Protein AF-A0A1F6JJS9-F1 (afdb_monomer_lite)

Structure (mmCIF, N/CA/C/O backbone):
data_AF-A0A1F6JJS9-F1
#
_entry.id   AF-A0A1F6JJS9-F1
#
loop_
_atom_site.group_PDB
_atom_site.id
_atom_site.type_symbol
_atom_site.label_atom_id
_atom_site.label_alt_id
_atom_site.label_comp_id
_atom_site.label_asym_id
_atom_site.label_entity_id
_atom_site.label_seq_id
_atom_site.pdbx_PDB_ins_code
_atom_site.Cartn_x
_atom_site.Cartn_y
_atom_site.Cartn_z
_atom_site.occupancy
_atom_site.B_iso_or_equiv
_atom_site.auth_seq_id
_atom_site.auth_comp_id
_atom_site.auth_asym_id
_atom_site.auth_atom_id
_atom_site.pdbx_PDB_model_num
ATOM 1 N N . MET A 1 1 ? -58.834 -59.346 -2.417 1.00 41.56 1 MET A N 1
ATOM 2 C CA . MET A 1 1 ? -58.028 -58.265 -1.815 1.00 41.56 1 MET A CA 1
ATOM 3 C C . MET A 1 1 ? -58.863 -57.656 -0.703 1.00 41.56 1 MET A C 1
ATOM 5 O O . MET A 1 1 ? -59.979 -57.250 -0.986 1.00 41.56 1 MET A O 1
ATOM 9 N N . LYS A 1 2 ? -58.411 -57.740 0.555 1.00 40.41 2 LYS A N 1
ATOM 10 C CA . LYS A 1 2 ? -59.092 -57.121 1.704 1.00 40.41 2 LYS A CA 1
ATOM 11 C C . LYS A 1 2 ? -58.513 -55.719 1.886 1.00 40.41 2 LYS A C 1
ATOM 13 O O . LYS A 1 2 ? -57.309 -55.604 2.094 1.00 40.41 2 LYS A O 1
ATOM 18 N N . GLU A 1 3 ? -59.352 -54.697 1.790 1.00 41.75 3 GLU A N 1
ATOM 19 C CA . GLU A 1 3 ? -59.005 -53.324 2.160 1.00 41.75 3 GLU A CA 1
ATOM 20 C C . GLU A 1 3 ? -58.889 -53.225 3.689 1.00 41.75 3 GLU A C 1
ATOM 22 O O . GLU A 1 3 ? -59.810 -53.609 4.415 1.00 41.75 3 GLU A O 1
ATOM 27 N N . LEU A 1 4 ? -57.740 -52.752 4.182 1.00 43.53 4 LEU A N 1
ATOM 28 C CA . LEU A 1 4 ? -57.563 -52.349 5.576 1.00 43.53 4 LEU A CA 1
ATOM 29 C C . LEU A 1 4 ? -57.992 -50.885 5.713 1.00 43.53 4 LEU A C 1
ATOM 31 O O . LEU A 1 4 ? -57.279 -49.983 5.281 1.00 43.53 4 LEU A O 1
ATOM 35 N N . ASN A 1 5 ? -59.142 -50.660 6.344 1.00 44.75 5 ASN A N 1
ATOM 36 C CA . ASN A 1 5 ? -59.546 -49.342 6.824 1.00 44.75 5 ASN A CA 1
ATOM 37 C C . ASN A 1 5 ? -58.804 -49.038 8.133 1.00 44.75 5 ASN A C 1
ATOM 39 O O . ASN A 1 5 ? -59.167 -49.559 9.187 1.00 44.75 5 ASN A O 1
ATOM 43 N N . PHE A 1 6 ? -57.780 -48.186 8.072 1.00 50.28 6 PHE A N 1
ATOM 44 C CA . PHE A 1 6 ? -57.203 -47.547 9.254 1.00 50.28 6 PHE A CA 1
ATOM 45 C C . PHE A 1 6 ? -58.017 -46.290 9.579 1.00 50.28 6 PHE A C 1
ATOM 47 O O . PHE A 1 6 ? -57.780 -45.210 9.043 1.00 50.28 6 PHE A O 1
ATOM 54 N N . HIS A 1 7 ? -59.006 -46.429 10.456 1.00 50.72 7 HIS A N 1
ATOM 55 C CA . HIS A 1 7 ? -59.512 -45.298 11.230 1.00 50.72 7 HIS A CA 1
ATOM 56 C C . HIS A 1 7 ? -58.820 -45.335 12.588 1.00 50.72 7 HIS A C 1
ATOM 58 O O . HIS A 1 7 ? -59.270 -46.031 13.495 1.00 50.72 7 HIS A O 1
ATOM 64 N N . LEU A 1 8 ? -57.700 -44.615 12.690 1.00 53.97 8 LEU A N 1
ATOM 65 C CA . LEU A 1 8 ? -57.130 -44.237 13.981 1.00 53.97 8 LEU A CA 1
ATOM 66 C C . LEU A 1 8 ? -58.167 -43.368 14.694 1.00 53.97 8 LEU A C 1
ATOM 68 O O . LEU A 1 8 ? -58.680 -42.405 14.112 1.00 53.97 8 LEU A O 1
ATOM 72 N N . ARG A 1 9 ? -58.532 -43.741 15.920 1.00 52.91 9 ARG A N 1
ATOM 73 C CA . ARG A 1 9 ? -59.450 -42.928 16.725 1.00 52.91 9 ARG A CA 1
ATOM 74 C C . ARG A 1 9 ? -58.736 -41.630 17.100 1.00 52.91 9 ARG A C 1
ATOM 76 O O . ARG A 1 9 ? -57.522 -41.629 17.286 1.00 52.91 9 ARG A O 1
ATOM 83 N N . ALA A 1 10 ? -59.465 -40.518 17.193 1.00 54.66 10 ALA A N 1
ATOM 84 C CA . ALA A 1 10 ? -58.886 -39.201 17.498 1.00 54.66 10 ALA A CA 1
ATOM 85 C C . ALA A 1 10 ? -58.083 -39.194 18.819 1.00 54.66 10 ALA A C 1
ATOM 87 O O . ALA A 1 10 ? -57.135 -38.431 18.981 1.00 54.66 10 ALA A O 1
ATOM 88 N N . ASP A 1 11 ? -58.455 -40.096 19.718 1.00 53.22 11 ASP A N 1
ATOM 89 C CA . ASP A 1 11 ? -57.854 -40.427 21.001 1.00 53.22 11 ASP A CA 1
ATOM 90 C C . ASP A 1 11 ? -56.441 -41.036 20.861 1.00 53.22 11 ASP A C 1
ATOM 92 O O . ASP A 1 11 ? -55.564 -40.691 21.641 1.00 53.22 11 ASP A O 1
ATOM 96 N N . GLU A 1 12 ? -56.164 -41.836 19.824 1.00 53.88 12 GLU A N 1
ATOM 97 C CA . GLU A 1 12 ? -54.831 -42.423 19.569 1.00 53.88 12 GLU A CA 1
ATOM 98 C C . GLU A 1 12 ? -53.870 -41.438 18.878 1.00 53.88 12 GLU A C 1
ATOM 100 O O . GLU A 1 12 ? -52.653 -41.595 18.933 1.00 53.88 12 GLU A O 1
ATOM 105 N N . VAL A 1 13 ? -54.402 -40.389 18.240 1.00 54.66 13 VAL A N 1
ATOM 106 C CA . VAL A 1 13 ? -53.603 -39.313 17.621 1.00 54.66 13 VAL A CA 1
ATOM 107 C C . VAL A 1 13 ? -53.104 -38.312 18.673 1.00 54.66 13 VAL A C 1
ATOM 109 O O . VAL A 1 13 ? -52.139 -37.589 18.431 1.00 54.66 13 VAL A O 1
ATOM 112 N N . ALA A 1 14 ? -53.740 -38.259 19.848 1.00 51.59 14 ALA A N 1
ATOM 113 C CA . ALA A 1 14 ? -53.348 -37.368 20.940 1.00 51.59 14 ALA A CA 1
ATOM 114 C C . ALA A 1 14 ? -52.041 -37.801 21.631 1.00 51.59 14 ALA A C 1
ATOM 116 O O . ALA A 1 14 ? -51.274 -36.936 22.046 1.00 51.59 14 ALA A O 1
ATOM 117 N N . ASP A 1 15 ? -51.753 -39.105 21.671 1.00 53.19 15 ASP A N 1
ATOM 118 C CA . ASP A 1 15 ? -50.524 -39.662 22.261 1.00 53.19 15 ASP A CA 1
ATOM 119 C C . ASP A 1 15 ? -49.292 -39.530 21.342 1.00 53.19 15 ASP A C 1
ATOM 121 O O . ASP A 1 15 ? -48.174 -39.862 21.731 1.00 53.19 15 ASP A O 1
ATOM 125 N N . LEU A 1 16 ? -49.479 -39.021 20.119 1.00 56.62 16 LEU A N 1
ATOM 126 C CA . LEU A 1 16 ? -48.421 -38.776 19.136 1.00 56.62 16 LEU A CA 1
ATOM 127 C C . LEU A 1 16 ? -47.946 -37.314 19.122 1.00 56.62 16 LEU A C 1
ATOM 129 O O . LEU A 1 16 ? -47.436 -36.859 18.102 1.00 56.62 16 LEU A O 1
ATOM 133 N N . ASP A 1 17 ? -48.119 -36.564 20.213 1.00 57.31 17 ASP A N 1
ATOM 134 C CA . ASP A 1 17 ? -47.514 -35.236 20.376 1.00 57.31 17 ASP A CA 1
ATOM 135 C C . ASP A 1 17 ? -46.123 -35.371 21.032 1.00 57.31 17 ASP A C 1
ATOM 137 O O . ASP A 1 17 ? -46.031 -35.376 22.264 1.00 57.31 17 ASP A O 1
ATOM 141 N N . PRO A 1 18 ? -45.023 -35.489 20.255 1.00 59.78 18 PRO A N 1
ATOM 142 C CA . PRO A 1 18 ? -43.681 -35.717 20.795 1.00 59.78 18 PRO A CA 1
ATOM 143 C C . PRO A 1 18 ? -43.182 -34.586 21.706 1.00 59.78 18 PRO A C 1
ATOM 145 O O . PRO A 1 18 ? -42.200 -34.783 22.420 1.00 59.78 18 PRO A O 1
ATOM 148 N N . TYR A 1 19 ? -43.852 -33.430 21.711 1.00 59.81 19 TYR A N 1
ATOM 149 C CA . TYR A 1 19 ? -43.471 -32.255 22.494 1.00 59.81 19 TYR A CA 1
ATOM 150 C C . TYR A 1 19 ? -44.452 -31.942 23.638 1.00 59.81 19 TYR A C 1
ATOM 152 O O . TYR A 1 19 ? -44.217 -31.017 24.418 1.00 59.81 19 TYR A O 1
ATOM 160 N N . ASN A 1 20 ? -45.524 -32.736 23.785 1.00 64.25 20 ASN A N 1
ATOM 161 C CA . ASN A 1 20 ? -46.535 -32.609 24.842 1.00 64.25 20 ASN A CA 1
ATOM 162 C C . ASN A 1 20 ? -47.069 -31.165 24.987 1.00 64.25 20 ASN A C 1
ATOM 164 O O . ASN A 1 20 ? -47.219 -30.626 26.089 1.00 64.25 20 ASN A O 1
ATOM 168 N N . VAL A 1 21 ? -47.303 -30.514 23.846 1.00 57.81 21 VAL A N 1
ATOM 169 C CA . VAL A 1 21 ? -47.557 -29.069 23.731 1.00 57.81 21 VAL A CA 1
ATOM 170 C C . VAL A 1 21 ? -48.952 -28.720 24.248 1.00 57.81 21 VAL A C 1
ATOM 172 O O . VAL A 1 21 ? -49.179 -27.653 24.813 1.00 57.81 21 VAL A O 1
ATOM 175 N N . ARG A 1 22 ? -49.904 -29.650 24.110 1.00 59.06 22 ARG A N 1
ATOM 176 C CA . ARG A 1 22 ? -51.327 -29.432 24.429 1.00 59.06 22 ARG A CA 1
ATOM 177 C C . ARG A 1 22 ? -51.640 -29.325 25.924 1.00 59.06 22 ARG A C 1
ATOM 179 O O . ARG A 1 22 ? -52.719 -28.855 26.273 1.00 59.06 22 ARG A O 1
ATOM 186 N N . GLY A 1 23 ? -50.729 -29.765 26.794 1.00 63.34 23 GLY A N 1
ATOM 187 C CA . GLY A 1 23 ? -50.882 -29.685 28.251 1.00 63.34 23 GLY A CA 1
ATOM 188 C C . GLY A 1 23 ? -50.284 -28.425 28.884 1.00 63.34 23 GLY A C 1
ATOM 189 O O . GLY A 1 23 ? -50.458 -28.216 30.085 1.00 63.34 23 GLY A O 1
ATOM 190 N N . LYS A 1 24 ? -49.569 -27.601 28.109 1.00 67.94 24 LYS A N 1
ATOM 191 C CA . LYS A 1 24 ? -48.816 -26.449 28.620 1.00 67.94 24 LYS A CA 1
ATOM 192 C C . LYS A 1 24 ? -49.556 -25.128 28.357 1.00 67.94 24 LYS A C 1
ATOM 194 O O . LYS A 1 24 ? -50.288 -25.016 27.372 1.00 67.94 24 LYS A O 1
ATOM 199 N N . PRO A 1 25 ? -49.375 -24.101 29.208 1.00 72.50 25 PRO A N 1
ATOM 200 C CA . PRO A 1 25 ? -49.780 -22.736 28.885 1.00 72.50 25 PRO A CA 1
ATOM 201 C C . PRO A 1 25 ? -49.149 -22.293 27.557 1.00 72.50 25 PRO A C 1
ATOM 203 O O . PRO A 1 25 ? -47.981 -22.581 27.309 1.00 72.50 25 PRO A O 1
ATOM 206 N N . VAL A 1 26 ? -49.903 -21.568 26.723 1.00 66.06 26 VAL A N 1
ATOM 207 C CA . VAL A 1 26 ? -49.515 -21.185 25.346 1.00 66.06 26 VAL A CA 1
ATOM 208 C C . VAL A 1 26 ? -48.109 -20.574 25.250 1.00 66.06 26 VAL A C 1
ATOM 210 O O . VAL A 1 26 ? -47.399 -20.836 24.287 1.00 66.06 26 VAL A O 1
ATOM 213 N N . GLN A 1 27 ? -47.689 -19.801 26.252 1.00 58.72 27 GLN A N 1
ATOM 214 C CA . GLN A 1 27 ? -46.359 -19.182 26.293 1.00 58.72 27 GLN A CA 1
ATOM 215 C C . GLN A 1 27 ? -45.226 -20.208 26.425 1.00 58.72 27 GLN A C 1
ATOM 217 O O . GLN A 1 27 ? -44.232 -20.117 25.719 1.00 58.72 27 GLN A O 1
ATOM 222 N N . GLN A 1 28 ? -45.414 -21.231 27.255 1.00 67.69 28 GLN A N 1
ATOM 223 C CA . GLN A 1 28 ? -44.404 -22.253 27.529 1.00 67.69 28 GLN A CA 1
ATOM 224 C C . GLN A 1 28 ? -44.286 -23.257 26.371 1.00 67.69 28 GLN A C 1
ATOM 226 O O . GLN A 1 28 ? -43.212 -23.744 26.046 1.00 67.69 28 GLN A O 1
ATOM 231 N N . ALA A 1 29 ? -45.411 -23.520 25.701 1.00 63.06 29 ALA A N 1
ATOM 232 C CA . ALA A 1 29 ? -45.453 -24.254 24.442 1.00 63.06 29 ALA A CA 1
ATOM 233 C C . ALA A 1 29 ? -44.703 -23.534 23.305 1.00 63.06 29 ALA A C 1
ATOM 235 O O . ALA A 1 29 ? -44.112 -24.196 22.456 1.00 63.06 29 ALA A O 1
ATOM 236 N N . ALA A 1 30 ? -44.751 -22.198 23.275 1.00 63.06 30 ALA A N 1
ATOM 237 C CA . ALA A 1 30 ? -44.060 -21.397 22.271 1.00 63.06 30 ALA A CA 1
ATOM 238 C C . ALA A 1 30 ? -42.539 -21.378 22.495 1.00 63.06 30 ALA A C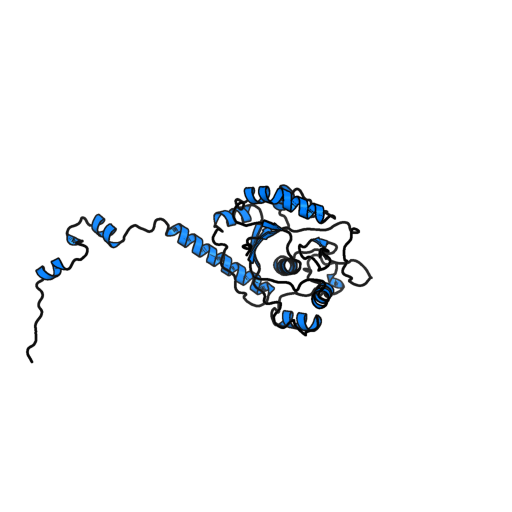 1
ATOM 240 O O . ALA A 1 30 ? -41.810 -21.571 21.529 1.00 63.06 30 ALA A O 1
ATOM 241 N N . GLU A 1 31 ? -42.070 -21.228 23.739 1.00 67.12 31 GLU A N 1
ATOM 242 C CA . GLU A 1 31 ? -40.637 -21.321 24.086 1.00 67.12 31 GLU A CA 1
ATOM 243 C C . GLU A 1 31 ? -40.043 -22.688 23.716 1.00 67.12 31 GLU A C 1
ATOM 245 O O . GLU A 1 31 ? -39.026 -22.756 23.032 1.00 67.12 31 GLU A O 1
ATOM 250 N N . ASP A 1 32 ? -40.717 -23.787 24.072 1.00 67.69 32 ASP A N 1
ATOM 251 C CA . ASP A 1 32 ? -40.226 -25.142 23.775 1.00 67.69 32 ASP A CA 1
ATOM 252 C C . ASP A 1 32 ? -40.172 -25.459 22.265 1.00 67.69 32 ASP A C 1
ATOM 254 O O . ASP A 1 32 ? -39.380 -26.299 21.835 1.00 67.69 32 ASP A O 1
ATOM 258 N N . LEU A 1 33 ? -41.033 -24.827 21.456 1.00 64.62 33 LEU A N 1
ATOM 259 C CA . LEU A 1 33 ? -41.088 -25.027 20.001 1.00 64.62 33 LEU A CA 1
ATOM 260 C C . LEU A 1 33 ? -40.137 -24.109 19.230 1.00 64.62 33 LEU A C 1
ATOM 262 O O . LEU A 1 33 ? -39.665 -24.496 18.161 1.00 64.62 33 LEU A O 1
ATOM 266 N N . LEU A 1 34 ? -39.905 -22.895 19.729 1.00 68.19 34 LEU A N 1
ATOM 267 C CA . LEU A 1 34 ? -39.068 -21.894 19.068 1.00 68.19 34 LEU A CA 1
ATOM 268 C C . LEU A 1 34 ? -37.597 -21.987 19.501 1.00 68.19 34 LEU A C 1
ATOM 270 O O . LEU A 1 34 ? -36.733 -21.542 18.748 1.00 68.19 34 LEU A O 1
ATOM 274 N N . GLY A 1 35 ? -37.313 -22.638 20.637 1.00 61.44 35 GLY A N 1
ATOM 275 C CA . GLY A 1 35 ? -35.986 -22.648 21.247 1.00 61.44 35 GLY A CA 1
ATOM 276 C C . GLY A 1 35 ? -35.618 -21.275 21.811 1.00 61.44 35 GLY A C 1
ATOM 277 O O . GLY A 1 35 ? -36.346 -20.300 21.621 1.00 61.44 35 GLY A O 1
ATOM 278 N N . ASP A 1 36 ? -34.485 -21.194 22.510 1.00 58.69 36 ASP A N 1
ATOM 279 C CA . ASP A 1 36 ? -33.926 -19.904 22.915 1.00 58.69 36 ASP A CA 1
ATOM 280 C C . ASP A 1 36 ? -33.710 -19.050 21.653 1.00 58.69 36 ASP A C 1
ATOM 282 O O . ASP A 1 36 ? -33.061 -19.500 20.699 1.00 58.69 36 ASP A O 1
ATOM 286 N N . GLU A 1 37 ? -34.276 -17.836 21.617 1.00 51.50 37 GLU A N 1
ATOM 287 C CA . GLU A 1 37 ? -33.955 -16.876 20.559 1.00 51.50 37 GLU A CA 1
ATOM 288 C C . GLU A 1 37 ? -32.427 -16.731 20.516 1.00 51.50 37 GLU A C 1
ATOM 290 O O . GLU A 1 37 ? -31.810 -16.543 21.568 1.00 51.50 37 GLU A O 1
ATOM 295 N N . PRO A 1 38 ? -31.777 -16.841 19.344 1.00 50.16 38 PRO A N 1
ATOM 296 C CA . PRO A 1 38 ? -30.343 -16.639 19.276 1.00 50.16 38 PRO A CA 1
ATOM 297 C C . PRO A 1 38 ? -30.045 -15.207 19.735 1.00 50.16 38 PRO A C 1
ATOM 299 O O . PRO A 1 38 ? -30.290 -14.259 18.989 1.00 50.16 38 PRO A O 1
ATOM 302 N N . GLU A 1 39 ? -29.492 -15.061 20.946 1.00 51.81 39 GLU A N 1
ATOM 303 C CA . GLU A 1 39 ? -29.171 -13.769 21.582 1.00 51.81 39 GLU A CA 1
ATOM 304 C C . GLU A 1 39 ? -28.265 -12.876 20.704 1.00 51.81 39 GLU A C 1
ATOM 306 O O . GLU A 1 39 ? -28.199 -11.670 20.906 1.00 51.81 39 GLU A O 1
ATOM 311 N N . ASN A 1 40 ? -27.647 -13.434 19.655 1.00 50.34 40 ASN A N 1
ATOM 312 C CA . ASN A 1 40 ? -26.714 -12.754 18.750 1.00 50.34 40 ASN A CA 1
ATOM 313 C C . ASN A 1 40 ? -27.274 -12.464 17.336 1.00 50.34 40 ASN A C 1
ATOM 315 O O . ASN A 1 40 ? -26.519 -12.104 16.429 1.00 50.34 40 ASN A O 1
ATOM 319 N N . GLY A 1 41 ? -28.578 -12.651 17.096 1.00 47.97 41 GLY A N 1
ATOM 320 C CA . GLY A 1 41 ? -29.154 -12.639 15.741 1.00 47.97 41 GLY A CA 1
ATOM 321 C C . GLY A 1 41 ? -29.136 -11.287 15.011 1.00 47.97 41 GLY A C 1
ATOM 322 O O . GLY A 1 41 ? -29.052 -11.260 13.783 1.00 47.97 41 GLY A O 1
ATOM 323 N N . LEU A 1 42 ? -29.195 -10.165 15.735 1.00 51.97 42 LEU A N 1
ATOM 324 C CA . LEU A 1 42 ? -29.276 -8.826 15.130 1.00 51.97 42 LEU A CA 1
ATOM 325 C C . LEU A 1 42 ? -27.900 -8.200 14.872 1.00 51.97 42 LEU A C 1
ATOM 327 O O . LEU A 1 42 ? -27.680 -7.679 13.780 1.00 51.97 42 LEU A O 1
ATOM 331 N N . GLU A 1 43 ? -26.960 -8.306 15.815 1.00 54.12 43 GLU A N 1
ATOM 332 C CA . GLU A 1 43 ? -25.576 -7.848 15.609 1.00 54.12 43 GLU A CA 1
ATOM 333 C C . GLU A 1 43 ? -24.875 -8.661 14.516 1.00 54.12 43 GLU A C 1
ATOM 335 O O . GLU A 1 43 ? -24.248 -8.089 13.625 1.00 54.12 43 GLU A O 1
ATOM 340 N N . GLY A 1 44 ? -25.053 -9.989 14.503 1.00 56.31 44 GLY A N 1
ATOM 341 C CA . GLY A 1 44 ? -24.495 -10.847 13.456 1.00 56.31 44 GLY A CA 1
ATOM 342 C C . GLY A 1 44 ? -25.044 -10.527 12.060 1.00 56.31 44 GLY A C 1
ATOM 343 O O . GLY A 1 44 ? -24.285 -10.474 11.092 1.00 56.31 44 GLY A O 1
ATOM 344 N N . ALA A 1 45 ? -26.348 -10.254 11.944 1.00 57.66 45 ALA A N 1
ATOM 345 C CA . ALA A 1 45 ? -26.966 -9.880 10.672 1.00 57.66 45 ALA A CA 1
ATOM 346 C C . ALA A 1 45 ? -26.534 -8.483 10.193 1.00 57.66 45 ALA A C 1
ATOM 348 O O . ALA A 1 45 ? -26.329 -8.282 8.995 1.00 57.66 45 ALA A O 1
ATOM 349 N N . PHE A 1 46 ? -26.367 -7.524 11.107 1.00 58.75 46 PHE A N 1
ATOM 350 C CA . PHE A 1 46 ? -25.907 -6.176 10.774 1.00 58.75 46 PHE A CA 1
ATOM 351 C C . PHE A 1 46 ? -24.443 -6.172 10.315 1.00 58.75 46 PHE A C 1
ATOM 353 O O . PHE A 1 46 ? -24.134 -5.611 9.261 1.00 58.75 46 PHE A O 1
ATOM 360 N N . ASN A 1 47 ? -23.573 -6.894 11.030 1.00 60.00 47 ASN A N 1
ATOM 361 C CA . ASN A 1 47 ? -22.170 -7.082 10.654 1.00 60.00 47 ASN A CA 1
ATOM 362 C C . ASN A 1 47 ? -22.042 -7.747 9.273 1.00 60.00 47 ASN A C 1
ATOM 364 O O . ASN A 1 47 ? -21.277 -7.277 8.432 1.00 60.00 47 ASN A O 1
ATOM 368 N N . TYR A 1 48 ? -22.871 -8.756 8.981 1.00 63.03 48 TYR A N 1
ATOM 369 C CA . TYR A 1 48 ? -22.905 -9.421 7.674 1.00 63.03 48 TYR A CA 1
ATOM 370 C C . TYR A 1 48 ? -23.290 -8.478 6.517 1.00 63.03 48 TYR A C 1
ATOM 372 O O . TYR A 1 48 ? -22.690 -8.509 5.438 1.00 63.03 48 TYR A O 1
ATOM 380 N N . VAL A 1 49 ? -24.285 -7.606 6.719 1.00 66.19 49 VAL A N 1
ATOM 381 C CA . VAL A 1 49 ? -24.717 -6.636 5.695 1.00 66.19 49 VAL A CA 1
ATOM 382 C C . VAL A 1 49 ? -23.636 -5.584 5.435 1.00 66.19 49 VAL A C 1
ATOM 384 O O . VAL A 1 49 ? -23.400 -5.211 4.280 1.00 66.19 49 VAL A O 1
ATOM 387 N N . GLN A 1 50 ? -22.949 -5.122 6.480 1.00 66.31 50 GLN A N 1
ATOM 388 C CA . GLN A 1 50 ? -21.855 -4.166 6.331 1.00 66.31 50 GLN A CA 1
ATOM 389 C C . GLN A 1 50 ? -20.628 -4.772 5.653 1.00 66.31 50 GLN A C 1
ATOM 391 O O . GLN A 1 50 ? -20.081 -4.146 4.744 1.00 66.31 50 GLN A O 1
ATOM 396 N N . GLU A 1 51 ? -20.240 -5.990 6.034 1.00 71.25 51 GLU A N 1
ATOM 397 C CA . GLU A 1 51 ? -19.175 -6.745 5.372 1.00 71.25 51 GLU A CA 1
ATOM 398 C C . GLU A 1 51 ? -19.477 -6.891 3.878 1.00 71.25 51 GLU A C 1
ATOM 400 O O . GLU A 1 51 ? -18.651 -6.552 3.029 1.00 71.25 51 GLU A O 1
ATOM 405 N N . THR A 1 52 ? -20.713 -7.270 3.544 1.00 78.69 52 THR A N 1
ATOM 406 C CA . THR A 1 52 ? -21.155 -7.377 2.150 1.00 78.69 52 THR A CA 1
ATOM 407 C C . THR A 1 52 ? -21.053 -6.034 1.423 1.00 78.69 52 THR A C 1
ATOM 409 O O . THR A 1 52 ? -20.592 -5.978 0.284 1.00 78.69 52 THR A O 1
ATOM 412 N N . THR A 1 53 ? -21.437 -4.933 2.072 1.00 86.94 53 THR A N 1
ATOM 413 C CA . THR A 1 53 ? -21.387 -3.591 1.472 1.00 86.94 53 THR A CA 1
ATOM 414 C C . THR A 1 53 ? -19.949 -3.127 1.236 1.00 86.94 53 THR A C 1
ATOM 416 O O . THR A 1 53 ? -19.635 -2.630 0.154 1.00 86.94 53 THR A O 1
ATOM 419 N N . LEU A 1 54 ? -19.061 -3.327 2.211 1.00 89.25 54 LEU A N 1
ATOM 420 C CA . LEU A 1 54 ? -17.643 -2.989 2.104 1.00 89.25 54 LEU A CA 1
ATOM 421 C C . LEU A 1 54 ? -16.981 -3.770 0.962 1.00 89.25 54 LEU A C 1
ATOM 423 O O . LEU A 1 54 ? -16.364 -3.171 0.086 1.00 89.25 54 LEU A O 1
ATOM 427 N N . VAL A 1 55 ? -17.194 -5.086 0.906 1.00 90.31 55 VAL A N 1
ATOM 428 C CA . VAL A 1 55 ? -16.664 -5.949 -0.160 1.00 90.31 55 VAL A CA 1
ATOM 429 C C . VAL A 1 55 ? -17.177 -5.522 -1.541 1.00 90.31 55 VAL A C 1
ATOM 431 O O . VAL A 1 55 ? -16.416 -5.499 -2.509 1.00 90.31 55 VAL A O 1
ATOM 434 N N . VAL A 1 56 ? -18.460 -5.165 -1.661 1.00 91.38 56 VAL A N 1
ATOM 435 C CA . VAL A 1 56 ? -19.042 -4.671 -2.922 1.00 91.38 56 VAL A CA 1
ATOM 436 C C . VAL A 1 56 ? -18.408 -3.343 -3.339 1.00 91.38 56 VAL A C 1
ATOM 438 O O . VAL A 1 56 ? -18.052 -3.180 -4.509 1.00 91.38 56 VAL A O 1
ATOM 441 N N . ASN A 1 57 ? -18.226 -2.415 -2.400 1.00 92.81 57 ASN A N 1
ATOM 442 C CA . ASN A 1 57 ? -17.591 -1.127 -2.666 1.00 92.81 57 ASN A CA 1
ATOM 443 C C . ASN A 1 57 ? -16.133 -1.297 -3.107 1.00 92.81 57 ASN A C 1
ATOM 445 O O . ASN A 1 57 ? -15.720 -0.664 -4.080 1.00 92.81 57 ASN A O 1
ATOM 449 N N . GLU A 1 58 ? -15.384 -2.201 -2.471 1.00 95.00 58 GLU A N 1
ATOM 450 C CA . GLU A 1 58 ? -14.010 -2.525 -2.864 1.00 95.00 58 GLU A CA 1
ATOM 451 C C . GLU A 1 58 ? -13.947 -3.114 -4.277 1.00 95.00 58 GLU A C 1
ATOM 453 O O . GLU A 1 58 ? -13.133 -2.671 -5.091 1.00 95.00 58 GLU A O 1
ATOM 458 N N . LYS A 1 59 ? -14.857 -4.034 -4.631 1.00 94.44 59 LYS A N 1
ATOM 459 C CA . LYS A 1 59 ? -14.946 -4.573 -6.001 1.00 94.44 59 LYS A CA 1
ATOM 460 C C . LYS A 1 59 ? -15.133 -3.470 -7.037 1.00 94.44 59 LYS A C 1
ATOM 462 O O . LYS A 1 59 ? -14.445 -3.468 -8.054 1.00 94.44 59 LYS A O 1
ATOM 467 N N . LEU A 1 60 ? -16.046 -2.532 -6.784 1.00 94.19 60 LEU A N 1
ATOM 468 C CA . LEU A 1 60 ? -16.316 -1.415 -7.694 1.00 94.19 60 LEU A CA 1
ATOM 469 C C . LEU A 1 60 ? -15.148 -0.423 -7.754 1.00 94.19 60 LEU A C 1
ATOM 471 O O . LEU A 1 60 ? -14.856 0.132 -8.815 1.00 94.19 60 LEU A O 1
ATOM 475 N N . ALA A 1 61 ? -14.470 -0.183 -6.629 1.00 94.19 61 ALA A N 1
ATOM 476 C CA . ALA A 1 61 ? -13.300 0.681 -6.588 1.00 94.19 61 ALA A CA 1
ATOM 477 C C . ALA A 1 61 ? -12.168 0.116 -7.453 1.00 94.19 61 ALA A C 1
ATOM 479 O O . ALA A 1 61 ? -11.655 0.835 -8.312 1.00 94.19 61 ALA A O 1
ATOM 480 N N . TRP A 1 62 ? -11.849 -1.170 -7.304 1.00 95.56 62 TRP A N 1
ATOM 481 C CA . TRP A 1 62 ? -10.805 -1.812 -8.098 1.00 95.56 62 TRP A CA 1
ATOM 482 C C . TRP A 1 62 ? -11.204 -2.110 -9.536 1.00 95.56 62 TRP A C 1
ATOM 484 O O . TRP A 1 62 ? -10.338 -2.088 -10.401 1.00 95.56 62 TRP A O 1
ATOM 494 N N . GLU A 1 63 ? -12.491 -2.292 -9.838 1.00 95.06 63 GLU A N 1
ATOM 495 C CA . GLU A 1 63 ? -12.963 -2.378 -11.226 1.00 95.06 63 GLU A CA 1
ATOM 496 C C . GLU A 1 63 ? -12.579 -1.136 -12.031 1.00 95.06 63 GLU A C 1
ATOM 498 O O . GLU A 1 63 ? -12.185 -1.243 -13.192 1.00 95.06 63 GLU A O 1
ATOM 503 N N . ARG A 1 64 ? -12.604 0.045 -11.403 1.00 93.00 64 ARG A N 1
ATOM 504 C CA . ARG A 1 64 ? -12.147 1.282 -12.047 1.00 93.00 64 ARG A CA 1
ATOM 505 C C . ARG A 1 64 ? -10.640 1.279 -12.292 1.00 93.00 64 ARG A C 1
ATOM 507 O O . ARG A 1 64 ? -10.221 1.702 -13.366 1.00 93.00 64 ARG A O 1
ATOM 514 N N . VAL A 1 65 ? -9.861 0.780 -11.333 1.00 92.06 65 VAL A N 1
ATOM 515 C CA . VAL A 1 65 ? -8.392 0.745 -11.399 1.00 92.06 65 VAL A CA 1
ATOM 516 C C . VAL A 1 65 ? -7.885 -0.307 -12.381 1.00 92.06 65 VAL A C 1
ATOM 518 O O . VAL A 1 65 ? -6.986 -0.022 -13.155 1.00 92.06 65 VAL A O 1
ATOM 521 N N . PHE A 1 66 ? -8.461 -1.506 -12.391 1.00 92.88 66 PHE A N 1
ATOM 522 C CA . PHE A 1 66 ? -7.982 -2.616 -13.214 1.00 92.88 66 PHE A CA 1
ATOM 523 C C . PHE A 1 66 ? -8.712 -2.748 -14.549 1.00 92.88 66 PHE A C 1
ATOM 525 O O . PHE A 1 66 ? -8.139 -3.251 -15.509 1.00 92.88 66 PHE A O 1
ATOM 532 N N . GLY A 1 67 ? -9.959 -2.280 -14.641 1.00 91.75 67 GLY A N 1
ATOM 533 C CA . GLY A 1 67 ? -10.833 -2.531 -15.791 1.00 91.75 67 GLY A CA 1
ATOM 534 C C . GLY A 1 67 ? -11.492 -3.913 -15.762 1.00 91.75 67 GLY A C 1
ATOM 535 O O . GLY A 1 67 ? -12.128 -4.316 -16.733 1.00 91.75 67 GLY A O 1
ATOM 536 N N . LEU A 1 68 ? -11.359 -4.630 -14.646 1.00 92.94 68 LEU A N 1
ATOM 537 C CA . LEU A 1 68 ? -12.019 -5.898 -14.353 1.00 92.94 68 LEU A CA 1
ATOM 538 C C . LEU A 1 68 ? -12.354 -5.974 -12.868 1.00 92.94 68 LEU A C 1
ATOM 540 O O . LEU A 1 68 ? -11.725 -5.299 -12.060 1.00 92.94 68 LEU A O 1
ATOM 544 N N . ARG A 1 69 ? -13.327 -6.809 -12.499 1.00 91.75 69 ARG A N 1
ATOM 545 C CA . ARG A 1 69 ? -13.712 -7.013 -11.096 1.00 91.75 69 ARG A CA 1
ATOM 546 C C . ARG A 1 69 ? -12.796 -8.041 -10.439 1.00 91.75 69 ARG A C 1
ATOM 548 O O . ARG A 1 69 ? -12.962 -9.224 -10.744 1.00 91.75 69 ARG A O 1
ATOM 555 N N . PRO A 1 70 ? -11.874 -7.639 -9.547 1.00 92.38 70 PRO A N 1
ATOM 556 C CA . PRO A 1 70 ? -11.056 -8.612 -8.849 1.00 92.38 70 PRO A CA 1
ATOM 557 C C . PRO A 1 70 ? -11.872 -9.352 -7.786 1.00 92.38 70 PRO A C 1
ATOM 559 O O . PRO A 1 70 ? -12.931 -8.898 -7.331 1.00 92.38 70 PRO A O 1
ATOM 562 N N . GLU A 1 71 ? -11.343 -10.493 -7.363 1.00 92.38 71 GLU A N 1
ATOM 563 C CA . GLU A 1 71 ? -11.791 -11.145 -6.143 1.00 92.38 71 GLU A CA 1
ATOM 564 C C . GLU A 1 71 ? -11.324 -10.339 -4.923 1.00 92.38 71 GLU A C 1
ATOM 566 O O . GLU A 1 71 ? -10.215 -9.806 -4.894 1.00 92.38 71 GLU A O 1
ATOM 571 N N . ILE A 1 72 ? -12.205 -10.224 -3.930 1.00 93.69 72 ILE A N 1
ATOM 572 C CA . ILE A 1 72 ? -11.916 -9.560 -2.661 1.00 93.69 72 ILE A CA 1
ATOM 573 C C . ILE A 1 72 ? -11.936 -10.641 -1.593 1.00 93.69 72 ILE A C 1
ATOM 575 O O . ILE A 1 72 ? -12.930 -11.362 -1.475 1.00 93.69 72 ILE A O 1
ATOM 579 N N . GLY A 1 73 ? -10.835 -10.754 -0.856 1.00 91.00 73 GLY A N 1
ATOM 580 C CA . GLY A 1 73 ? -10.700 -11.703 0.239 1.00 91.00 73 GLY A CA 1
ATOM 581 C C . GLY A 1 73 ? -11.649 -11.379 1.398 1.00 91.00 73 GLY A C 1
ATOM 582 O O . GLY A 1 73 ? -12.108 -10.240 1.523 1.00 91.00 73 GLY A O 1
ATOM 583 N N . PRO A 1 74 ? -11.946 -12.364 2.263 1.00 90.94 74 PRO A N 1
ATOM 584 C CA . PRO A 1 74 ? -12.760 -12.130 3.452 1.00 90.94 74 PRO A CA 1
ATOM 585 C C . PRO A 1 74 ? -12.088 -11.107 4.371 1.00 90.94 74 PRO A C 1
ATOM 587 O O . PRO A 1 74 ? -10.864 -10.940 4.328 1.00 90.94 74 PRO A O 1
ATOM 590 N N . LEU A 1 75 ? -12.876 -10.431 5.207 1.00 90.25 75 LEU A N 1
ATOM 591 C CA . LEU A 1 75 ? -12.324 -9.567 6.248 1.00 90.25 75 LEU A CA 1
ATOM 592 C C . LEU A 1 75 ? -11.449 -10.379 7.215 1.00 90.25 75 LEU A C 1
ATOM 594 O O . LEU A 1 75 ? -11.690 -11.578 7.405 1.00 90.25 75 LEU A O 1
ATOM 598 N N . PRO A 1 76 ? -10.443 -9.756 7.859 1.00 89.38 76 PRO A N 1
ATOM 599 C CA . PRO A 1 76 ? -9.742 -10.412 8.950 1.00 89.38 76 PRO A CA 1
ATOM 600 C C . PRO A 1 76 ? -10.767 -10.838 10.016 1.00 89.38 76 PRO A C 1
ATOM 602 O O . PRO A 1 76 ? -11.631 -10.039 10.372 1.00 89.38 76 PRO A O 1
ATOM 605 N N . PRO A 1 77 ? -10.701 -12.069 10.555 1.00 87.06 77 PRO A N 1
ATOM 606 C CA . PRO A 1 77 ? -11.769 -12.630 11.394 1.00 87.06 77 PRO A CA 1
ATOM 607 C C . PRO A 1 77 ? -11.982 -11.888 12.722 1.00 87.06 77 PRO A C 1
ATOM 609 O O . PRO A 1 77 ? -12.975 -12.109 13.406 1.00 87.06 77 PRO A O 1
ATOM 612 N N . TYR A 1 78 ? -11.029 -11.043 13.104 1.00 86.00 78 TYR A N 1
ATOM 613 C CA . TYR A 1 78 ? -11.068 -10.199 14.293 1.00 86.00 78 TYR A CA 1
ATOM 614 C C . TYR A 1 78 ? -11.490 -8.755 13.996 1.00 86.00 78 TYR A C 1
ATOM 616 O O . TYR A 1 78 ? -11.621 -7.967 14.926 1.00 86.00 78 TYR A O 1
ATOM 624 N N . PHE A 1 79 ? -11.651 -8.389 12.723 1.00 87.94 79 PHE A N 1
ATOM 625 C CA . PHE A 1 79 ? -11.988 -7.031 12.324 1.00 87.94 79 PHE A CA 1
ATOM 626 C C . PHE A 1 79 ? -13.474 -6.769 12.578 1.00 87.94 79 PHE A C 1
ATOM 628 O O . PHE A 1 79 ? -14.337 -7.434 12.004 1.00 87.94 79 PHE A O 1
ATOM 635 N N . THR A 1 80 ? -13.772 -5.810 13.453 1.00 88.56 80 THR A N 1
ATOM 636 C CA . THR A 1 80 ? -15.144 -5.472 13.851 1.00 88.56 80 THR A CA 1
ATOM 637 C C . THR A 1 80 ? -15.629 -4.190 13.181 1.00 88.56 80 THR A C 1
ATOM 639 O O . THR A 1 80 ? -14.856 -3.411 12.620 1.00 88.56 80 THR A O 1
ATOM 642 N N . HIS A 1 81 ? -16.938 -3.942 13.260 1.00 87.31 81 HIS A N 1
ATOM 643 C CA . HIS A 1 81 ? -17.513 -2.673 12.825 1.00 87.31 81 HIS A CA 1
ATOM 644 C C . HIS A 1 81 ? -16.933 -1.482 13.603 1.00 87.31 81 HIS A C 1
ATOM 646 O O . HIS A 1 81 ? -16.588 -0.475 12.991 1.00 87.31 81 HIS A O 1
ATOM 652 N N . GLU A 1 82 ? -16.763 -1.627 14.917 1.00 90.50 82 GLU A N 1
ATOM 653 C CA . GLU A 1 82 ? -16.204 -0.594 15.798 1.00 90.50 82 GLU A CA 1
ATOM 654 C C . GLU A 1 82 ? -14.778 -0.214 15.376 1.00 90.50 82 GLU A C 1
ATOM 656 O O . GLU A 1 82 ? -14.453 0.966 15.295 1.00 90.50 82 GLU A O 1
ATOM 661 N N . MET A 1 83 ? -13.943 -1.197 15.006 1.00 91.75 83 MET A N 1
ATOM 662 C CA . MET A 1 83 ? -12.600 -0.934 14.468 1.00 91.75 83 MET A CA 1
ATOM 663 C C . MET A 1 83 ? -12.650 -0.136 13.166 1.00 91.75 83 MET A C 1
ATOM 665 O O . MET A 1 83 ? -11.827 0.750 12.944 1.00 91.75 83 MET A O 1
ATOM 669 N N . LYS A 1 84 ? -13.615 -0.439 12.292 1.00 91.56 84 LYS A N 1
ATOM 670 C CA . LYS A 1 84 ? -13.802 0.299 11.042 1.00 91.56 84 LYS A CA 1
ATOM 671 C C . LYS A 1 84 ? -14.197 1.752 11.304 1.00 91.56 84 LYS A C 1
ATOM 673 O O . LYS A 1 84 ? -13.599 2.641 10.708 1.00 91.56 84 LYS A O 1
ATOM 678 N N . GLU A 1 85 ? -15.171 1.989 12.180 1.00 92.44 85 GLU A N 1
ATOM 679 C CA . GLU A 1 85 ? -15.593 3.347 12.546 1.00 92.44 85 GLU A CA 1
ATOM 680 C C . GLU A 1 85 ? -14.436 4.120 13.175 1.00 92.44 85 GLU A C 1
ATOM 682 O O . GLU A 1 85 ? -14.150 5.239 12.763 1.00 92.44 85 GLU A O 1
ATOM 687 N N . LYS A 1 86 ? -13.691 3.483 14.083 1.00 94.50 86 LYS A N 1
ATOM 688 C CA . LYS A 1 86 ? -12.503 4.065 14.707 1.00 94.50 86 LYS A CA 1
ATOM 689 C C . LYS A 1 86 ? -11.447 4.473 13.679 1.00 94.50 86 LYS A C 1
ATOM 691 O O . LYS A 1 86 ? -10.873 5.554 13.789 1.00 94.50 86 LYS A O 1
ATOM 696 N N . LEU A 1 87 ? -11.192 3.633 12.675 1.00 95.12 87 LEU A N 1
ATOM 697 C CA . LEU A 1 87 ? -10.294 3.960 11.567 1.00 95.12 87 LEU A CA 1
ATOM 698 C C . LEU A 1 87 ? -10.805 5.169 10.772 1.00 95.12 87 LEU A C 1
ATOM 700 O O . LEU A 1 87 ? -10.047 6.111 10.551 1.00 95.12 87 LEU A O 1
ATOM 704 N N . GLU A 1 88 ? -12.080 5.174 10.382 1.00 93.69 88 GLU A N 1
ATOM 705 C CA . GLU A 1 88 ? -12.688 6.267 9.610 1.00 93.69 88 GLU A CA 1
ATOM 706 C C . GLU A 1 88 ? -12.685 7.599 10.387 1.00 93.69 88 GLU A C 1
ATOM 708 O O . GLU A 1 88 ? -12.350 8.640 9.820 1.00 93.69 88 GLU A O 1
ATOM 713 N N . GLU A 1 89 ? -12.972 7.574 11.693 1.00 94.62 89 GLU A N 1
ATOM 714 C CA . GLU A 1 89 ? -12.907 8.739 12.590 1.00 94.62 89 GLU A CA 1
ATOM 715 C C . GLU A 1 89 ? -11.497 9.333 12.698 1.00 94.62 89 GLU A C 1
ATOM 717 O O . GLU A 1 89 ? -11.349 10.541 12.885 1.00 94.62 89 GLU A O 1
ATOM 722 N N . ASN A 1 90 ? -10.465 8.496 12.555 1.00 95.00 90 ASN A N 1
ATOM 723 C CA . ASN A 1 90 ? -9.059 8.904 12.569 1.00 95.00 90 ASN A CA 1
ATOM 724 C C . ASN A 1 90 ? -8.495 9.145 11.159 1.00 95.00 90 ASN A C 1
ATOM 726 O O . ASN A 1 90 ? -7.282 9.229 10.989 1.00 95.00 90 ASN A O 1
ATOM 730 N N . GLY A 1 91 ? -9.358 9.270 10.145 1.00 94.56 91 GLY A N 1
ATOM 731 C CA . GLY A 1 91 ? -8.944 9.629 8.791 1.00 94.56 91 GLY A CA 1
ATOM 732 C C . GLY A 1 91 ? -8.316 8.482 8.003 1.00 94.56 91 GLY A C 1
ATOM 733 O O . GLY A 1 91 ? -7.532 8.731 7.094 1.00 94.56 91 GLY A O 1
ATOM 734 N N . PHE A 1 92 ? -8.639 7.225 8.311 1.00 95.62 92 PHE A N 1
ATOM 735 C CA . PHE A 1 92 ? -8.184 6.070 7.538 1.00 95.62 92 PHE A CA 1
ATOM 736 C C . PHE A 1 92 ? -9.261 5.544 6.589 1.00 95.62 92 PHE A C 1
ATOM 738 O O . PHE A 1 92 ? -10.439 5.443 6.921 1.00 95.62 92 PHE A O 1
ATOM 745 N N . ASN A 1 93 ? -8.829 5.115 5.405 1.00 94.25 93 ASN A N 1
ATOM 746 C CA . ASN A 1 93 ? -9.591 4.253 4.511 1.00 94.25 93 ASN A CA 1
ATOM 747 C C . ASN A 1 93 ? -9.171 2.802 4.734 1.00 94.25 93 ASN A C 1
ATOM 749 O O . ASN A 1 93 ? -8.027 2.439 4.460 1.00 94.25 93 ASN A O 1
ATOM 753 N N . PHE A 1 94 ? -10.103 1.959 5.171 1.00 95.19 94 PHE A N 1
ATOM 754 C CA . PHE A 1 94 ? -9.882 0.519 5.242 1.00 95.19 94 PHE A CA 1
ATOM 755 C C . PHE A 1 94 ? -10.220 -0.140 3.901 1.00 95.19 94 PHE A C 1
ATOM 757 O O . PHE A 1 94 ? -11.363 -0.084 3.443 1.00 95.19 94 PHE A O 1
ATOM 764 N N . ILE A 1 95 ? -9.220 -0.735 3.251 1.00 95.44 95 ILE A N 1
ATOM 765 C CA . ILE A 1 95 ? -9.313 -1.223 1.873 1.00 95.44 95 ILE A CA 1
ATOM 766 C C . ILE A 1 95 ? -8.662 -2.590 1.700 1.00 95.44 95 ILE A C 1
ATOM 768 O O . ILE A 1 95 ? -7.784 -2.982 2.464 1.00 95.44 95 ILE A O 1
ATOM 772 N N . TYR A 1 96 ? -9.049 -3.299 0.645 1.00 95.75 96 TYR A N 1
ATOM 773 C CA . TYR A 1 96 ? -8.397 -4.543 0.246 1.00 95.75 96 TYR A CA 1
ATOM 774 C C . TYR A 1 96 ? -7.455 -4.266 -0.920 1.00 95.75 96 TYR A C 1
ATOM 776 O O . TYR A 1 96 ? -7.910 -3.756 -1.931 1.00 95.75 96 TYR A O 1
ATOM 784 N N . ILE A 1 97 ? -6.170 -4.602 -0.838 1.00 95.44 97 ILE A N 1
ATOM 785 C CA . ILE A 1 97 ? -5.303 -4.726 -2.016 1.00 95.44 97 ILE A CA 1
ATOM 786 C C . ILE A 1 97 ? -5.576 -6.099 -2.640 1.00 95.44 97 ILE A C 1
ATOM 788 O O . ILE A 1 97 ? -5.404 -7.094 -1.938 1.00 95.44 97 ILE A O 1
ATOM 792 N N . PRO A 1 98 ? -5.994 -6.195 -3.916 1.00 93.94 98 PRO A N 1
ATOM 793 C CA . PRO A 1 98 ? -6.350 -7.473 -4.517 1.00 93.94 98 PRO A CA 1
ATOM 794 C C . PRO A 1 98 ? -5.174 -8.406 -4.765 1.00 93.94 98 PRO A C 1
ATOM 796 O O . PRO A 1 98 ? -4.045 -7.967 -4.980 1.00 93.94 98 PRO A O 1
ATOM 799 N N . HIS A 1 99 ? -5.470 -9.705 -4.762 1.00 92.62 99 HIS A N 1
ATOM 800 C CA . HIS A 1 99 ? -4.518 -10.718 -5.193 1.00 92.62 99 HIS A CA 1
ATOM 801 C C . HIS A 1 99 ? -4.241 -10.562 -6.691 1.00 92.62 99 HIS A C 1
ATOM 803 O O . HIS A 1 99 ? -5.179 -10.647 -7.486 1.00 92.62 99 HIS A O 1
ATOM 809 N N . LEU A 1 100 ? -2.979 -10.358 -7.076 1.00 89.00 100 LEU A N 1
ATOM 810 C CA . LEU A 1 100 ? -2.559 -10.305 -8.476 1.00 89.00 100 LEU A CA 1
ATOM 811 C C . LEU A 1 100 ? -1.504 -11.383 -8.739 1.00 89.00 100 LEU A C 1
ATOM 813 O O . LEU A 1 100 ? -0.433 -11.388 -8.133 1.00 89.00 100 LEU A O 1
ATOM 817 N N . GLU A 1 101 ? -1.782 -12.260 -9.702 1.00 84.94 101 GLU A N 1
ATOM 818 C CA . GLU A 1 101 ? -0.840 -13.281 -10.167 1.00 84.94 101 GLU A CA 1
ATOM 819 C C . GLU A 1 101 ? 0.220 -12.667 -11.095 1.00 84.94 101 GLU A C 1
ATOM 821 O O . GLU A 1 101 ? 0.225 -12.888 -12.305 1.00 84.94 101 GLU A O 1
ATOM 826 N N . LEU A 1 102 ? 1.122 -11.862 -10.534 1.00 83.00 102 LEU A N 1
ATOM 827 C CA . LEU A 1 102 ? 2.126 -11.132 -11.312 1.00 83.00 102 LEU A CA 1
ATOM 828 C C . LEU A 1 102 ? 3.176 -12.062 -11.947 1.00 83.00 102 LEU A C 1
ATOM 830 O O . LEU A 1 102 ? 3.676 -11.794 -13.035 1.00 83.00 102 LEU A O 1
ATOM 834 N N . GLU A 1 103 ? 3.517 -13.178 -11.298 1.00 77.50 103 GLU A N 1
ATOM 835 C CA . GLU A 1 103 ? 4.547 -14.090 -11.817 1.00 77.50 103 GLU A CA 1
ATOM 836 C C . GLU A 1 103 ? 4.114 -14.848 -13.076 1.00 77.50 103 GLU A C 1
ATOM 838 O O . GLU A 1 103 ? 4.960 -15.303 -13.863 1.00 77.50 103 GLU A O 1
ATOM 843 N N . ASN A 1 104 ? 2.804 -15.028 -13.257 1.00 69.50 104 ASN A N 1
ATOM 844 C CA . ASN A 1 104 ? 2.265 -15.884 -14.298 1.00 69.50 104 ASN A CA 1
ATOM 845 C C . ASN A 1 104 ? 2.521 -15.266 -15.676 1.00 69.50 104 ASN A C 1
ATOM 847 O O . ASN A 1 104 ? 1.970 -14.240 -16.056 1.00 69.50 104 ASN A O 1
ATOM 851 N N . GLY A 1 105 ? 3.387 -15.926 -16.447 1.00 63.72 105 GLY A N 1
ATOM 852 C CA . GLY A 1 105 ? 3.755 -15.495 -17.793 1.00 63.72 105 GLY A CA 1
ATOM 853 C C . GLY A 1 105 ? 4.921 -14.511 -17.865 1.00 63.72 105 GLY A C 1
ATOM 854 O O . GLY A 1 105 ? 5.344 -14.210 -18.975 1.00 63.72 105 GLY A O 1
ATOM 855 N N . TRP A 1 106 ? 5.498 -14.067 -16.740 1.00 74.75 106 TRP A N 1
ATOM 856 C CA . TRP A 1 106 ? 6.679 -13.190 -16.762 1.00 74.75 106 TRP A CA 1
ATOM 857 C C . TRP A 1 106 ? 7.944 -13.932 -17.224 1.00 74.75 106 TRP A C 1
ATOM 859 O O . TRP A 1 106 ? 8.766 -13.387 -17.962 1.00 74.75 106 TRP A O 1
ATOM 869 N N . ARG A 1 107 ? 8.098 -15.201 -16.819 1.00 71.12 107 ARG A N 1
ATOM 870 C CA . ARG A 1 107 ? 9.321 -15.980 -17.067 1.00 71.12 107 ARG A CA 1
ATOM 871 C C . ARG A 1 107 ? 9.569 -16.152 -18.567 1.00 71.12 107 ARG A C 1
ATOM 873 O O . ARG A 1 107 ? 8.864 -16.902 -19.239 1.00 71.12 107 ARG A O 1
ATOM 880 N N . GLY A 1 108 ? 10.624 -15.506 -19.063 1.00 71.19 108 GLY A N 1
ATOM 881 C CA . GLY A 1 108 ? 11.045 -15.561 -20.466 1.00 71.19 108 GLY A CA 1
ATOM 882 C C . GLY A 1 108 ? 10.522 -14.421 -21.346 1.00 71.19 108 GLY A C 1
ATOM 883 O O . GLY A 1 108 ? 10.811 -14.421 -22.544 1.00 71.19 108 GLY A O 1
ATOM 884 N N . LEU A 1 109 ? 9.789 -13.455 -20.785 1.00 79.12 109 LEU A N 1
ATOM 885 C CA . LEU A 1 109 ? 9.483 -12.188 -21.448 1.00 79.12 109 LEU A CA 1
ATOM 886 C C . LEU A 1 109 ? 10.550 -11.143 -21.112 1.00 79.12 109 LEU A C 1
ATOM 888 O O . LEU A 1 109 ? 11.069 -11.121 -20.001 1.00 79.12 109 LEU A O 1
ATOM 892 N N . SER A 1 110 ? 10.839 -10.252 -22.063 1.00 85.19 110 SER A N 1
ATOM 893 C CA . SER A 1 110 ? 11.503 -8.987 -21.734 1.00 85.19 110 SER A CA 1
ATOM 894 C C . SER A 1 110 ? 10.559 -8.105 -20.922 1.00 85.19 110 SER A C 1
ATOM 896 O O . SER A 1 110 ? 9.336 -8.260 -21.032 1.00 85.19 110 SER A O 1
ATOM 898 N N . THR A 1 111 ? 11.089 -7.117 -20.199 1.00 84.75 111 THR A N 1
ATOM 899 C CA . THR A 1 111 ? 10.258 -6.157 -19.457 1.00 84.75 111 THR A CA 1
ATOM 900 C C . THR A 1 111 ? 9.141 -5.559 -20.318 1.00 84.75 111 THR A C 1
ATOM 902 O O . THR A 1 111 ? 7.980 -5.548 -19.918 1.00 84.75 111 THR A O 1
ATOM 905 N N . ALA A 1 112 ? 9.444 -5.139 -21.550 1.00 83.75 112 ALA A N 1
ATOM 906 C CA . ALA A 1 112 ? 8.436 -4.587 -22.458 1.00 83.75 112 ALA A CA 1
ATOM 907 C C . ALA A 1 112 ? 7.322 -5.597 -22.805 1.00 83.75 112 ALA A C 1
ATOM 909 O O . ALA A 1 112 ? 6.146 -5.232 -22.895 1.00 83.75 112 ALA A O 1
ATOM 910 N N . GLY A 1 113 ? 7.680 -6.872 -22.995 1.00 85.44 113 GLY A N 1
ATOM 911 C CA . GLY A 1 113 ? 6.716 -7.943 -23.245 1.00 85.44 113 GLY A CA 1
ATOM 912 C C . GLY A 1 113 ? 5.834 -8.218 -22.029 1.00 85.44 113 GLY A C 1
ATOM 913 O O . GLY A 1 113 ? 4.622 -8.371 -22.175 1.00 85.44 113 GLY A O 1
ATOM 914 N N . TYR A 1 114 ? 6.427 -8.220 -20.836 1.00 86.88 114 TYR A N 1
ATOM 915 C CA . TYR A 1 114 ? 5.713 -8.417 -19.580 1.00 86.88 114 TYR A CA 1
ATOM 916 C C . TYR A 1 114 ? 4.750 -7.262 -19.270 1.00 86.88 114 TYR A C 1
ATOM 918 O O . TYR A 1 114 ? 3.570 -7.503 -19.026 1.00 86.88 114 TYR A O 1
ATOM 926 N N . LEU A 1 115 ? 5.191 -6.008 -19.398 1.00 86.25 115 LEU A N 1
ATOM 927 C CA . LEU A 1 115 ? 4.327 -4.836 -19.213 1.00 86.25 115 LEU A CA 1
ATOM 928 C C . LEU A 1 115 ? 3.168 -4.803 -20.214 1.00 86.25 115 LEU A C 1
ATOM 930 O O . LEU A 1 115 ? 2.048 -4.445 -19.857 1.00 86.25 115 LEU A O 1
ATOM 934 N N . SER A 1 116 ? 3.404 -5.242 -21.453 1.00 86.62 116 SER A N 1
ATOM 935 C CA . SER A 1 116 ? 2.333 -5.389 -22.446 1.00 86.62 116 SER A CA 1
ATOM 936 C C . SER A 1 116 ? 1.315 -6.464 -22.047 1.00 86.62 116 SER A C 1
ATOM 938 O O . SER A 1 116 ? 0.122 -6.305 -22.308 1.00 86.62 116 SER A O 1
ATOM 940 N N . ALA A 1 117 ? 1.763 -7.557 -21.420 1.00 87.62 117 ALA A N 1
ATOM 941 C CA . ALA A 1 117 ? 0.877 -8.592 -20.893 1.00 87.62 117 ALA A CA 1
ATOM 942 C C . ALA A 1 117 ? 0.059 -8.072 -19.702 1.00 87.62 117 ALA A C 1
ATOM 944 O O . ALA A 1 117 ? -1.162 -8.204 -19.724 1.00 87.62 117 ALA A O 1
ATOM 945 N N . LEU A 1 118 ? 0.692 -7.385 -18.743 1.00 88.44 118 LEU A N 1
ATOM 946 C CA . LEU A 1 118 ? -0.013 -6.737 -17.633 1.00 88.44 118 LEU A CA 1
ATOM 947 C C . LEU A 1 118 ? -1.059 -5.740 -18.128 1.00 88.44 118 LEU A C 1
ATOM 949 O O . LEU A 1 118 ? -2.187 -5.761 -17.656 1.00 88.44 118 LEU A O 1
ATOM 953 N N . GLN A 1 119 ? -0.723 -4.905 -19.112 1.00 88.81 119 GLN A N 1
ATOM 954 C CA . GLN A 1 119 ? -1.664 -3.933 -19.663 1.00 88.81 119 GLN A CA 1
ATOM 955 C C . GLN A 1 119 ? -2.842 -4.599 -20.384 1.00 88.81 119 GLN A C 1
ATOM 957 O O . GLN A 1 119 ? -3.939 -4.050 -20.405 1.00 88.81 119 GLN A O 1
ATOM 962 N N . ARG A 1 120 ? -2.635 -5.771 -20.992 1.00 89.12 120 ARG A N 1
ATOM 963 C CA . ARG A 1 120 ? -3.721 -6.556 -21.590 1.00 89.12 120 ARG A CA 1
ATOM 964 C C . ARG A 1 120 ? -4.632 -7.138 -20.512 1.00 89.12 120 ARG A C 1
ATOM 966 O O . ARG A 1 120 ? -5.849 -7.106 -20.678 1.00 89.12 120 ARG A O 1
ATOM 973 N N . ASP A 1 121 ? -4.040 -7.684 -19.457 1.00 88.94 121 ASP A N 1
ATOM 974 C CA . ASP A 1 121 ? -4.767 -8.400 -18.412 1.00 88.94 121 ASP A CA 1
ATOM 975 C C . ASP A 1 121 ? -5.446 -7.419 -17.435 1.00 88.94 121 ASP A C 1
ATOM 977 O O . ASP A 1 121 ? -6.522 -7.715 -16.931 1.00 88.94 121 ASP A O 1
ATOM 981 N N . TYR A 1 122 ? -4.894 -6.213 -17.266 1.00 90.81 122 TYR A N 1
ATOM 982 C CA . TYR A 1 122 ? -5.409 -5.122 -16.432 1.00 90.81 122 TYR A CA 1
ATOM 983 C C . TYR A 1 122 ? -5.459 -3.801 -17.233 1.00 90.81 122 TYR A C 1
ATOM 985 O O . TYR A 1 122 ? -4.620 -2.916 -17.048 1.00 90.81 122 TYR A O 1
ATOM 993 N N . PRO A 1 123 ? -6.432 -3.634 -18.148 1.00 90.50 123 PRO A N 1
ATOM 994 C CA . PRO A 1 123 ? -6.459 -2.548 -19.137 1.00 90.50 123 PRO A CA 1
ATOM 995 C C . PRO A 1 123 ? -6.524 -1.126 -18.578 1.00 90.50 123 PRO A C 1
ATOM 997 O O . PRO A 1 123 ? -6.129 -0.196 -19.278 1.00 90.50 123 PRO A O 1
ATOM 1000 N N . ASN A 1 124 ? -6.994 -0.937 -17.345 1.00 90.06 124 ASN A N 1
ATOM 1001 C CA . ASN A 1 124 ? -7.007 0.393 -16.727 1.00 90.06 124 ASN A CA 1
ATOM 1002 C C . ASN A 1 124 ? -5.825 0.624 -15.780 1.00 90.06 124 ASN A C 1
ATOM 1004 O O . ASN A 1 124 ? -5.595 1.765 -15.374 1.00 90.06 124 ASN A O 1
ATOM 1008 N N . TRP A 1 125 ? -5.074 -0.428 -15.437 1.00 89.62 125 TRP A N 1
ATOM 1009 C CA . TRP A 1 125 ? -3.953 -0.301 -14.520 1.00 89.62 125 TRP A CA 1
ATOM 1010 C C . TRP A 1 125 ? -2.765 0.304 -15.242 1.00 89.62 125 TRP A C 1
ATOM 1012 O O . TRP A 1 125 ? -2.291 -0.226 -16.247 1.00 89.62 125 TRP A O 1
ATOM 1022 N N . LYS A 1 126 ? -2.242 1.398 -14.696 1.00 86.06 126 LYS A N 1
ATOM 1023 C CA . LYS A 1 126 ? -1.005 2.002 -15.170 1.00 86.06 126 LYS A CA 1
ATOM 1024 C C . LYS A 1 126 ? 0.171 1.384 -14.414 1.00 86.06 126 LYS A C 1
ATOM 1026 O O . LYS A 1 126 ? 0.720 1.984 -13.497 1.00 86.06 126 LYS A O 1
ATOM 1031 N N . ALA A 1 127 ? 0.552 0.167 -14.797 1.00 75.75 127 ALA A N 1
ATOM 1032 C CA . ALA A 1 127 ? 1.720 -0.520 -14.229 1.00 75.75 127 ALA A CA 1
ATOM 1033 C C . ALA A 1 127 ? 3.052 0.163 -14.600 1.00 75.75 127 ALA A C 1
ATOM 1035 O O . ALA A 1 127 ? 4.070 -0.047 -13.943 1.00 75.75 127 ALA A O 1
ATOM 1036 N N . LEU A 1 128 ? 3.039 0.976 -15.661 1.00 75.88 128 LEU A N 1
ATOM 1037 C CA . LEU A 1 128 ? 4.160 1.786 -16.114 1.00 75.88 128 LEU A CA 1
ATOM 1038 C C . LEU A 1 128 ? 3.760 3.263 -16.143 1.00 75.88 128 LEU A C 1
ATOM 1040 O O . LEU A 1 128 ? 2.677 3.623 -16.611 1.00 75.88 128 LEU A O 1
ATOM 1044 N N . GLU A 1 129 ? 4.659 4.128 -15.693 1.00 68.81 129 GLU A N 1
ATOM 1045 C CA . GLU A 1 129 ? 4.539 5.564 -15.890 1.00 68.81 129 GLU A CA 1
ATOM 1046 C C . GLU A 1 129 ? 4.711 5.926 -17.369 1.00 68.81 129 GLU A C 1
ATOM 1048 O O . GLU A 1 129 ? 5.782 5.771 -17.953 1.00 68.81 129 GLU A O 1
ATOM 1053 N N . TYR A 1 130 ? 3.640 6.443 -17.972 1.00 64.25 130 TYR A N 1
ATOM 1054 C CA . TYR A 1 130 ? 3.698 7.132 -19.254 1.00 64.25 130 TYR A CA 1
ATOM 1055 C C . TYR A 1 130 ? 3.267 8.581 -19.047 1.00 64.25 130 TYR A C 1
ATOM 1057 O O . TYR A 1 130 ? 2.075 8.895 -19.074 1.00 64.25 130 TYR A O 1
ATOM 1065 N N . LEU A 1 131 ? 4.245 9.453 -18.810 1.00 61.81 131 LEU A N 1
ATOM 1066 C CA . LEU A 1 131 ? 4.042 10.896 -18.765 1.00 61.81 131 LEU A CA 1
ATOM 1067 C C . LEU A 1 131 ? 4.582 11.511 -20.058 1.00 61.81 131 LEU A C 1
ATOM 1069 O O . LEU A 1 131 ? 5.798 11.525 -20.262 1.00 61.81 131 LEU A O 1
ATOM 1073 N N . PRO A 1 132 ? 3.715 12.017 -20.952 1.00 63.22 132 PRO A N 1
ATOM 1074 C CA . PRO A 1 132 ? 4.164 12.913 -22.005 1.00 63.22 132 PRO A CA 1
ATOM 1075 C C . PRO A 1 132 ? 4.808 14.163 -21.383 1.00 63.22 132 PRO A C 1
ATOM 1077 O O . PRO A 1 132 ? 4.398 14.591 -20.306 1.00 63.22 132 PRO A O 1
ATOM 1080 N N . ASP A 1 133 ? 5.755 14.799 -22.082 1.00 66.06 133 ASP A N 1
ATOM 1081 C CA . ASP A 1 133 ? 6.496 15.970 -21.568 1.00 66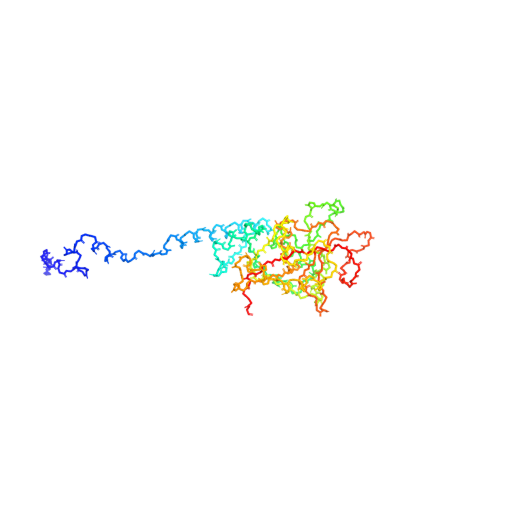.06 133 ASP A CA 1
ATOM 1082 C C . ASP A 1 133 ? 5.590 17.086 -21.009 1.00 66.06 133 ASP A C 1
ATOM 1084 O O . ASP A 1 133 ? 5.972 17.784 -20.075 1.00 66.06 133 ASP A O 1
ATOM 1088 N N . ILE A 1 134 ? 4.380 17.249 -21.559 1.00 66.88 134 ILE A N 1
ATOM 1089 C CA . ILE A 1 134 ? 3.400 18.259 -21.125 1.00 66.88 134 ILE A CA 1
ATOM 1090 C C . ILE A 1 134 ? 2.787 17.977 -19.746 1.00 66.88 134 ILE A C 1
ATOM 1092 O O . ILE A 1 134 ? 2.356 18.906 -19.068 1.00 66.88 134 ILE A O 1
ATOM 1096 N N . ASP A 1 135 ? 2.749 16.712 -19.334 1.00 64.31 135 ASP A N 1
ATOM 1097 C CA . ASP A 1 135 ? 2.144 16.261 -18.080 1.00 64.31 135 ASP A CA 1
ATOM 1098 C C . ASP A 1 135 ? 3.182 16.055 -16.971 1.00 64.31 135 ASP A C 1
ATOM 1100 O O . ASP A 1 135 ? 2.817 15.766 -15.833 1.00 64.31 135 ASP A O 1
ATOM 1104 N N . ARG A 1 136 ? 4.472 16.246 -17.279 1.00 64.69 136 ARG A N 1
ATOM 1105 C CA . ARG A 1 136 ? 5.592 16.041 -16.350 1.00 64.69 136 ARG A CA 1
ATOM 1106 C C . ARG A 1 136 ? 5.476 16.879 -15.074 1.00 64.69 136 ARG A C 1
ATOM 1108 O O . ARG A 1 136 ? 5.732 16.372 -13.985 1.00 64.69 136 ARG A O 1
ATOM 1115 N N . ASP A 1 137 ? 5.041 18.127 -15.220 1.00 63.09 137 ASP A N 1
ATOM 1116 C CA . ASP A 1 137 ? 4.884 19.077 -14.112 1.00 63.09 137 ASP A CA 1
ATOM 1117 C C . ASP A 1 137 ? 3.429 19.172 -13.628 1.00 63.09 137 ASP A C 1
ATOM 1119 O O . ASP A 1 137 ? 3.097 20.027 -12.806 1.00 63.09 137 ASP A O 1
ATOM 1123 N N . ASN A 1 138 ? 2.525 18.334 -14.152 1.00 63.22 138 ASN A N 1
ATOM 1124 C CA . ASN A 1 138 ? 1.110 18.394 -13.812 1.00 63.22 138 ASN A CA 1
ATOM 1125 C C . ASN A 1 138 ? 0.846 17.620 -12.508 1.00 63.22 138 ASN A C 1
ATOM 1127 O O . ASN A 1 138 ? 0.874 16.388 -12.514 1.00 63.22 138 ASN A O 1
ATOM 1131 N N . PRO A 1 139 ? 0.510 18.300 -11.394 1.00 58.44 139 PRO A N 1
ATOM 1132 C CA . PRO A 1 139 ? 0.286 17.641 -10.108 1.00 58.44 139 PRO A CA 1
ATOM 1133 C C . PRO A 1 139 ? -0.970 16.767 -10.074 1.00 58.44 139 PRO A C 1
ATOM 1135 O O . PRO A 1 139 ? -1.196 16.061 -9.099 1.00 58.44 139 PRO A O 1
ATOM 1138 N N . ASN A 1 140 ? -1.793 16.814 -11.124 1.00 60.75 140 ASN A N 1
ATOM 1139 C CA . ASN A 1 140 ? -3.025 16.039 -11.220 1.00 60.75 140 ASN A CA 1
ATOM 1140 C C . ASN A 1 140 ? -2.850 14.721 -11.984 1.00 60.75 140 ASN A C 1
ATOM 1142 O O . ASN A 1 140 ? -3.834 14.002 -12.168 1.00 60.75 140 ASN A O 1
ATOM 1146 N N . VAL A 1 141 ? -1.646 14.410 -12.476 1.00 63.00 141 VAL A N 1
ATOM 1147 C CA . VAL A 1 141 ? -1.396 13.152 -13.186 1.00 63.00 141 VAL A CA 1
ATOM 1148 C C . VAL A 1 141 ? -0.759 12.150 -12.220 1.00 63.00 141 VAL A C 1
ATOM 1150 O O . VAL A 1 141 ? 0.345 12.397 -11.738 1.00 63.00 141 VAL A O 1
ATOM 1153 N N . PRO A 1 142 ? -1.441 11.026 -11.913 1.00 58.66 142 PRO A N 1
ATOM 1154 C CA . PRO A 1 142 ? -0.924 10.031 -10.986 1.00 58.66 142 PRO A CA 1
ATOM 1155 C C . PRO A 1 142 ? 0.320 9.362 -11.560 1.00 58.66 142 PRO A C 1
ATOM 1157 O O . PRO A 1 142 ? 0.355 8.976 -12.736 1.00 58.66 142 PRO A O 1
ATOM 1160 N N . LYS A 1 143 ? 1.318 9.203 -10.699 1.00 67.38 143 LYS A N 1
ATOM 1161 C CA . LYS A 1 143 ? 2.616 8.634 -11.046 1.00 67.38 143 LYS A CA 1
ATOM 1162 C C . LYS A 1 143 ? 2.632 7.136 -10.828 1.00 67.38 143 LYS A C 1
ATOM 1164 O O . LYS A 1 143 ? 1.931 6.618 -9.964 1.00 67.38 143 LYS A O 1
ATOM 1169 N N . ASN A 1 144 ? 3.434 6.436 -11.620 1.00 75.25 144 ASN A N 1
ATOM 1170 C CA . ASN A 1 144 ? 3.474 4.978 -11.606 1.00 75.25 144 ASN A CA 1
ATOM 1171 C C . ASN A 1 144 ? 4.905 4.441 -11.556 1.00 75.25 144 ASN A C 1
ATOM 1173 O O . ASN A 1 144 ? 5.861 5.212 -11.565 1.00 75.25 144 ASN A O 1
ATOM 1177 N N . LEU A 1 145 ? 5.063 3.118 -11.474 1.00 81.19 145 LEU A N 1
ATOM 1178 C CA . LEU A 1 145 ? 6.384 2.492 -11.547 1.00 81.19 145 LEU A CA 1
ATOM 1179 C C . LEU A 1 145 ? 7.038 2.833 -12.882 1.00 81.19 145 LEU A C 1
ATOM 1181 O O . LEU A 1 145 ? 6.403 2.764 -13.931 1.00 81.19 145 LEU A O 1
ATOM 1185 N N . SER A 1 146 ? 8.308 3.209 -12.858 1.00 77.19 146 SER A N 1
ATOM 1186 C CA . SER A 1 146 ? 9.054 3.526 -14.073 1.00 77.19 146 SER A CA 1
ATOM 1187 C C . SER A 1 146 ? 9.701 2.277 -14.671 1.00 77.19 146 SER A C 1
ATOM 1189 O O . SER A 1 146 ? 9.832 1.239 -14.023 1.00 77.19 146 SER A O 1
ATOM 1191 N N . GLN A 1 147 ? 10.102 2.374 -15.940 1.00 79.38 147 GLN A N 1
ATOM 1192 C CA . GLN A 1 147 ? 10.643 1.254 -16.718 1.00 79.38 147 GLN A CA 1
ATOM 1193 C C . GLN A 1 147 ? 11.803 0.551 -16.003 1.00 79.38 147 GLN A C 1
ATOM 1195 O O . GLN A 1 147 ? 11.863 -0.671 -15.964 1.00 79.38 147 GLN A O 1
ATOM 1200 N N . THR A 1 148 ? 12.698 1.326 -15.400 1.00 77.69 148 THR A N 1
ATOM 1201 C CA . THR A 1 148 ? 13.902 0.789 -14.771 1.00 77.69 148 THR A CA 1
ATOM 1202 C C . THR A 1 148 ? 13.605 -0.033 -13.504 1.00 77.69 148 THR A C 1
ATOM 1204 O O . THR A 1 148 ? 14.344 -0.975 -13.256 1.00 77.69 148 THR A O 1
ATOM 1207 N N . PHE A 1 149 ? 12.504 0.206 -12.767 1.00 84.69 149 PHE A N 1
ATOM 1208 C CA . PHE A 1 149 ? 12.078 -0.697 -11.675 1.00 84.69 149 PHE A CA 1
ATOM 1209 C C . PHE A 1 149 ? 11.855 -2.099 -12.230 1.00 84.69 149 PHE A C 1
ATOM 1211 O O . PHE A 1 149 ? 12.355 -3.086 -11.700 1.00 84.69 149 PHE A O 1
ATOM 1218 N N . TRP A 1 150 ? 11.128 -2.174 -13.342 1.00 85.44 150 TRP A N 1
ATOM 1219 C CA . TRP A 1 150 ? 10.825 -3.437 -13.989 1.00 85.44 150 TRP A CA 1
ATOM 1220 C C . TRP A 1 150 ? 12.058 -4.068 -14.643 1.00 85.44 150 TRP A C 1
ATOM 1222 O O . TRP A 1 150 ? 12.222 -5.282 -14.549 1.00 85.44 150 TRP A O 1
ATOM 1232 N N . ASP A 1 151 ? 12.964 -3.268 -15.212 1.00 84.88 151 ASP A N 1
ATOM 1233 C CA . ASP A 1 151 ? 14.252 -3.766 -15.709 1.00 84.88 151 ASP A CA 1
ATOM 1234 C C . ASP A 1 151 ? 15.115 -4.346 -14.566 1.00 84.88 151 ASP A C 1
ATOM 1236 O O . ASP A 1 151 ? 15.817 -5.340 -14.760 1.00 84.88 151 ASP A O 1
ATOM 1240 N N . ASP A 1 152 ? 15.075 -3.751 -13.370 1.00 85.44 152 ASP A N 1
ATOM 1241 C CA . ASP A 1 152 ? 15.783 -4.248 -12.185 1.00 85.44 152 ASP A CA 1
ATOM 1242 C C . ASP A 1 152 ? 15.131 -5.506 -11.602 1.00 85.44 152 ASP A C 1
ATOM 1244 O O . ASP A 1 152 ? 15.843 -6.406 -11.150 1.00 85.44 152 ASP A O 1
ATOM 1248 N N . VAL A 1 153 ? 13.805 -5.634 -11.684 1.00 87.38 153 VAL A N 1
ATOM 1249 C CA . VAL A 1 153 ? 13.109 -6.905 -11.432 1.00 87.38 153 VAL A CA 1
ATOM 1250 C C . VAL A 1 153 ? 13.545 -7.966 -12.452 1.00 87.38 153 VAL A C 1
ATOM 1252 O O . VAL A 1 153 ? 13.890 -9.082 -12.064 1.00 87.38 153 VAL A O 1
ATOM 1255 N N . GLU A 1 154 ? 13.609 -7.628 -13.746 1.00 86.44 154 GLU A N 1
ATOM 1256 C CA . GLU A 1 154 ? 14.039 -8.550 -14.810 1.00 86.44 154 GLU A CA 1
ATOM 1257 C C . GLU A 1 154 ? 15.470 -9.057 -14.589 1.00 86.44 154 GLU A C 1
ATOM 1259 O O . GLU A 1 154 ? 15.754 -10.245 -14.758 1.00 86.44 154 GLU A O 1
ATOM 1264 N N . ARG A 1 155 ? 16.374 -8.165 -14.173 1.00 87.06 155 ARG A N 1
ATOM 1265 C CA . ARG A 1 155 ? 17.774 -8.496 -13.862 1.00 87.06 155 ARG A CA 1
ATOM 1266 C C . ARG A 1 155 ? 17.942 -9.255 -12.548 1.00 87.06 155 ARG A C 1
ATOM 1268 O O . ARG A 1 155 ? 19.034 -9.758 -12.291 1.00 87.06 155 ARG A O 1
ATOM 1275 N N . GLY A 1 156 ? 16.891 -9.346 -11.734 1.00 86.75 156 GLY A N 1
ATOM 1276 C CA . GLY A 1 156 ? 16.950 -9.929 -10.401 1.00 86.75 156 GLY A CA 1
ATOM 1277 C C . GLY A 1 156 ? 17.732 -9.067 -9.413 1.00 86.75 156 GLY A C 1
ATOM 1278 O O . GLY A 1 156 ? 18.354 -9.612 -8.511 1.00 86.75 156 GLY A O 1
ATOM 1279 N N . ASN A 1 157 ? 17.735 -7.745 -9.581 1.00 87.06 157 ASN A N 1
ATOM 1280 C CA . ASN A 1 157 ? 18.224 -6.798 -8.573 1.00 87.06 157 ASN A CA 1
ATOM 1281 C C . ASN A 1 157 ? 17.148 -6.537 -7.510 1.00 87.06 157 ASN A C 1
ATOM 1283 O O . ASN A 1 157 ? 17.463 -6.372 -6.333 1.00 87.06 157 ASN A O 1
ATOM 1287 N N . ILE A 1 158 ? 15.881 -6.541 -7.929 1.00 86.69 158 ILE A N 1
ATOM 1288 C CA . ILE A 1 158 ? 14.705 -6.458 -7.062 1.00 86.69 158 ILE A CA 1
ATOM 1289 C C . ILE A 1 158 ? 13.994 -7.819 -7.107 1.00 86.69 158 ILE A C 1
ATOM 1291 O O . ILE A 1 158 ? 13.809 -8.364 -8.202 1.00 86.69 158 ILE A O 1
ATOM 1295 N N . PRO A 1 159 ? 13.602 -8.401 -5.958 1.00 87.19 159 PRO A N 1
ATOM 1296 C CA . PRO A 1 159 ? 12.761 -9.590 -5.939 1.00 87.19 159 PRO A CA 1
ATOM 1297 C C . PRO A 1 159 ? 11.476 -9.373 -6.736 1.00 87.19 159 PRO A C 1
ATOM 1299 O O . PRO A 1 159 ? 10.896 -8.289 -6.730 1.00 87.19 159 PRO A O 1
ATOM 1302 N N . PHE A 1 160 ? 11.006 -10.413 -7.419 1.00 88.88 160 PHE A N 1
ATOM 1303 C CA . PHE A 1 160 ? 9.786 -10.283 -8.200 1.00 88.88 160 PHE A CA 1
ATOM 1304 C C . PHE A 1 160 ? 8.593 -9.956 -7.277 1.00 88.88 160 PHE A C 1
ATOM 1306 O O . PHE A 1 160 ? 8.366 -10.703 -6.317 1.00 88.88 160 PHE A O 1
ATOM 1313 N N . PRO A 1 161 ? 7.846 -8.863 -7.537 1.00 88.50 161 PRO A N 1
ATOM 1314 C CA . PRO A 1 161 ? 6.825 -8.376 -6.618 1.00 88.50 161 PRO A CA 1
ATOM 1315 C C . PRO A 1 161 ? 5.696 -9.392 -6.441 1.00 88.50 161 PRO A C 1
ATOM 1317 O O . PRO A 1 161 ? 5.250 -10.018 -7.405 1.00 88.50 161 PRO A O 1
ATOM 1320 N N . GLN A 1 162 ? 5.206 -9.512 -5.208 1.00 88.88 162 GLN A N 1
ATOM 1321 C CA . GLN A 1 162 ? 4.088 -10.382 -4.854 1.00 88.88 162 GLN A CA 1
ATOM 1322 C C . GLN A 1 162 ? 2.913 -9.547 -4.372 1.00 88.88 162 GLN A C 1
ATOM 1324 O O . GLN A 1 162 ? 3.070 -8.615 -3.591 1.00 88.88 162 GLN A O 1
ATOM 1329 N N . LEU A 1 163 ? 1.711 -9.925 -4.788 1.00 89.69 163 LEU A N 1
ATOM 1330 C CA . LEU A 1 163 ? 0.478 -9.334 -4.287 1.00 89.69 163 LEU A CA 1
ATOM 1331 C C . LEU A 1 163 ? -0.465 -10.464 -3.890 1.00 89.69 163 LEU A C 1
ATOM 1333 O O . LEU A 1 163 ? -1.326 -10.844 -4.679 1.00 89.69 163 LEU A O 1
ATOM 1337 N N . PRO A 1 164 ? -0.308 -11.035 -2.681 1.00 90.31 164 PRO A N 1
ATOM 1338 C CA . PRO A 1 164 ? -1.113 -12.171 -2.241 1.00 90.31 164 PRO A CA 1
ATOM 1339 C C . PRO A 1 164 ? -2.576 -11.803 -1.951 1.00 90.31 164 PRO A C 1
ATOM 1341 O O . PRO A 1 164 ? -3.399 -12.699 -1.798 1.00 90.31 164 PRO A O 1
ATOM 1344 N N . GLY A 1 165 ? -2.906 -10.512 -1.931 1.00 93.38 165 GLY A N 1
ATOM 1345 C CA . GLY A 1 165 ? -4.216 -9.998 -1.564 1.00 93.38 165 GLY A CA 1
ATOM 1346 C C . GLY A 1 165 ? -4.343 -9.813 -0.052 1.00 93.38 165 GLY A C 1
ATOM 1347 O O . GLY A 1 165 ? -4.162 -10.765 0.705 1.00 93.38 165 GLY A O 1
ATOM 1348 N N . LYS A 1 166 ? -4.633 -8.596 0.416 1.00 95.12 166 LYS A N 1
ATOM 1349 C CA . LYS A 1 166 ? -4.685 -8.290 1.857 1.00 95.12 166 LYS A CA 1
ATOM 1350 C C . LYS A 1 166 ? -5.467 -7.031 2.185 1.00 95.12 166 LYS A C 1
ATOM 1352 O O . LYS A 1 166 ? -5.561 -6.121 1.371 1.00 95.12 166 LYS A O 1
ATOM 1357 N N . TRP A 1 167 ? -5.989 -6.979 3.404 1.00 95.31 167 TRP A N 1
ATOM 1358 C CA . TRP A 1 167 ? -6.616 -5.783 3.955 1.00 95.31 167 TRP A CA 1
ATOM 1359 C C . TRP A 1 167 ? -5.574 -4.862 4.580 1.00 95.31 167 TRP A C 1
ATOM 1361 O O . TRP A 1 167 ? -4.684 -5.321 5.297 1.00 95.31 167 TR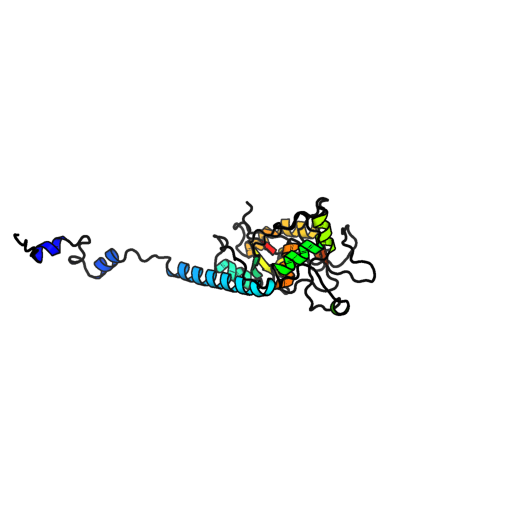P A O 1
ATOM 1371 N N . ILE A 1 168 ? -5.700 -3.567 4.308 1.00 96.56 168 ILE A N 1
ATOM 1372 C CA . ILE A 1 168 ? -4.849 -2.516 4.859 1.00 96.56 168 ILE A CA 1
ATOM 1373 C C . ILE A 1 168 ? -5.700 -1.306 5.259 1.00 96.56 168 ILE A C 1
ATOM 1375 O O . ILE A 1 168 ? -6.768 -1.077 4.689 1.00 96.56 168 ILE A O 1
ATOM 1379 N N . ALA A 1 169 ? -5.217 -0.503 6.203 1.00 96.50 169 ALA A N 1
ATOM 1380 C CA . ALA A 1 169 ? -5.734 0.840 6.438 1.00 96.50 169 ALA A CA 1
ATOM 1381 C C . ALA A 1 169 ? -4.738 1.874 5.916 1.00 96.50 169 ALA A C 1
ATOM 1383 O O . ALA A 1 169 ? -3.538 1.800 6.186 1.00 96.50 169 ALA A O 1
ATOM 1384 N N . VAL A 1 170 ? -5.259 2.832 5.159 1.00 94.94 170 VAL A N 1
ATOM 1385 C CA . VAL A 1 170 ? -4.488 3.872 4.487 1.00 94.94 170 VAL A CA 1
ATOM 1386 C C . VAL A 1 170 ? -4.968 5.223 4.976 1.00 94.94 170 VAL A C 1
ATOM 1388 O O . VAL A 1 170 ? -6.151 5.532 4.839 1.00 94.94 170 VAL A O 1
ATOM 1391 N N . GLU A 1 171 ? -4.070 6.019 5.541 1.00 92.94 171 GLU A N 1
ATOM 1392 C CA . GLU A 1 171 ? -4.419 7.362 5.990 1.00 92.94 171 GLU A CA 1
ATOM 1393 C C . GLU A 1 171 ? -4.799 8.254 4.797 1.00 92.94 171 GLU A C 1
ATOM 1395 O O . GLU A 1 171 ? -4.240 8.143 3.699 1.00 92.94 171 GLU A O 1
ATOM 1400 N N . HIS A 1 172 ? -5.789 9.124 4.988 1.00 86.69 172 HIS A N 1
ATOM 1401 C CA . HIS A 1 172 ? -6.121 10.162 4.021 1.00 86.69 172 HIS A CA 1
ATOM 1402 C C . HIS A 1 172 ? -4.929 11.108 3.876 1.00 86.69 172 HIS A C 1
ATOM 1404 O O . HIS A 1 172 ? -4.147 11.311 4.798 1.00 86.69 172 HIS A O 1
ATOM 1410 N N . ARG A 1 173 ? -4.785 11.715 2.697 1.00 73.25 173 ARG A N 1
ATOM 1411 C CA . ARG A 1 173 ? -3.634 12.580 2.395 1.00 73.25 173 ARG A CA 1
ATOM 1412 C C . ARG A 1 173 ? -3.540 13.801 3.318 1.00 73.25 173 ARG A C 1
ATOM 1414 O O . ARG A 1 173 ? -2.457 14.330 3.519 1.00 73.25 173 ARG A O 1
ATOM 1421 N N . ASP A 1 174 ? -4.677 14.272 3.811 1.00 77.12 174 ASP A N 1
ATOM 1422 C CA . ASP A 1 174 ? -4.823 15.376 4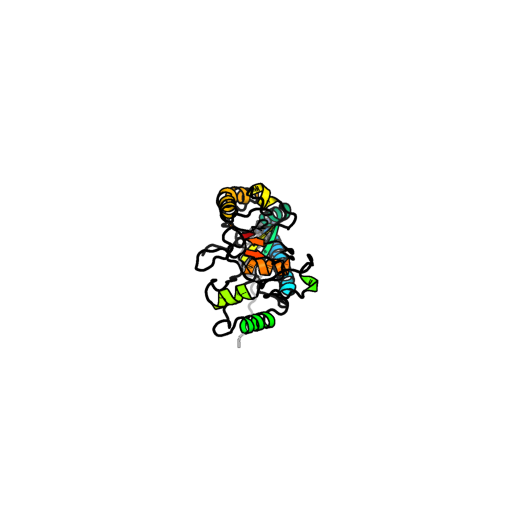.758 1.00 77.12 174 ASP A CA 1
ATOM 1423 C C . ASP A 1 174 ? -4.853 14.921 6.226 1.00 77.12 174 ASP A C 1
ATOM 1425 O O . ASP A 1 174 ? -5.014 15.756 7.117 1.00 77.12 174 ASP A O 1
ATOM 1429 N N . GLY A 1 175 ? -4.681 13.621 6.482 1.00 80.75 175 GLY A N 1
ATOM 1430 C CA . GLY A 1 175 ? -4.510 13.075 7.820 1.00 80.75 175 GLY A CA 1
ATOM 1431 C C . GLY A 1 175 ? -3.134 13.401 8.406 1.00 80.75 175 GLY A C 1
ATOM 1432 O O . GLY A 1 175 ? -2.143 13.545 7.686 1.00 80.75 175 GLY A O 1
ATOM 1433 N N . SER A 1 176 ? -3.092 13.545 9.731 1.00 88.31 176 SER A N 1
ATOM 1434 C CA . SER A 1 176 ? -1.867 13.747 10.512 1.00 88.31 176 SER A CA 1
ATOM 1435 C C . SER A 1 176 ? -1.649 12.677 11.581 1.00 88.31 176 SER A C 1
ATOM 1437 O O . SER A 1 176 ? -0.658 12.739 12.301 1.00 88.31 176 SER A O 1
ATOM 1439 N N . PHE A 1 177 ? -2.535 11.686 11.699 1.00 92.50 177 PHE A N 1
ATOM 1440 C CA . PHE A 1 177 ? -2.484 10.642 12.713 1.00 92.50 177 PHE A CA 1
ATOM 1441 C C . PHE A 1 177 ? -1.126 9.939 12.725 1.00 92.50 177 PHE A C 1
ATOM 1443 O O . PHE A 1 177 ? -0.504 9.850 13.787 1.00 92.50 177 PHE A O 1
ATOM 1450 N N . MET A 1 178 ? -0.628 9.460 11.579 1.00 90.44 178 MET A N 1
ATOM 1451 C CA . MET A 1 178 ? 0.660 8.759 11.553 1.00 90.44 178 MET A CA 1
ATOM 1452 C C . MET A 1 178 ? 1.814 9.680 11.949 1.00 90.44 178 MET A C 1
ATOM 1454 O O . MET A 1 178 ? 2.672 9.277 12.733 1.00 90.44 178 MET A O 1
ATOM 1458 N N . GLU A 1 179 ? 1.834 10.919 11.459 1.00 88.31 179 GLU A N 1
ATOM 1459 C CA . GLU A 1 179 ? 2.860 11.904 11.821 1.00 88.31 179 GLU A CA 1
ATOM 1460 C C . GLU A 1 179 ? 2.818 12.239 13.320 1.00 88.31 179 GLU A C 1
ATOM 1462 O O . GLU A 1 179 ? 3.852 12.197 13.990 1.00 88.31 179 GLU A O 1
ATOM 1467 N N . ASP A 1 180 ? 1.630 12.474 13.876 1.00 90.44 180 ASP A N 1
ATOM 1468 C CA . ASP A 1 180 ? 1.423 12.850 15.275 1.00 90.44 180 ASP A CA 1
ATOM 1469 C C . ASP A 1 180 ? 1.825 11.722 16.241 1.00 90.44 180 ASP A C 1
ATOM 1471 O O . ASP A 1 180 ? 2.451 11.965 17.281 1.00 90.44 180 ASP A O 1
ATOM 1475 N N . HIS A 1 181 ? 1.518 10.467 15.896 1.00 92.06 181 HIS A N 1
ATOM 1476 C CA . HIS A 1 181 ? 1.757 9.321 16.780 1.00 92.06 181 HIS A CA 1
ATOM 1477 C C . HIS A 1 181 ? 3.149 8.718 16.608 1.00 92.06 181 HIS A C 1
ATOM 1479 O O . HIS A 1 181 ? 3.779 8.306 17.590 1.00 92.06 181 HIS A O 1
ATOM 1485 N N . LEU A 1 182 ? 3.669 8.697 15.380 1.00 89.00 182 LEU A N 1
ATOM 1486 C CA . LEU A 1 182 ? 5.022 8.223 15.101 1.00 89.00 182 LEU A CA 1
ATOM 1487 C C . LEU A 1 182 ? 6.056 9.335 15.298 1.00 89.00 182 LEU A C 1
ATOM 1489 O O . LEU A 1 182 ? 7.248 9.056 15.428 1.00 89.00 182 LEU A O 1
ATOM 1493 N N . GLY A 1 183 ? 5.634 10.597 15.415 1.00 83.81 183 GLY A N 1
ATOM 1494 C CA . GLY A 1 183 ? 6.511 11.755 15.586 1.00 83.81 183 GLY A CA 1
ATOM 1495 C C . GLY A 1 183 ? 7.613 11.807 14.531 1.00 83.81 183 GLY A C 1
ATOM 1496 O O . GLY A 1 183 ? 8.756 12.101 14.882 1.00 83.81 183 GLY A O 1
ATOM 1497 N N . ILE A 1 184 ? 7.279 11.415 13.300 1.00 82.00 184 ILE A N 1
ATOM 1498 C CA . ILE A 1 184 ? 8.132 11.481 12.117 1.00 82.00 184 ILE A CA 1
ATOM 1499 C C . ILE A 1 184 ? 7.446 12.455 11.173 1.00 82.00 184 ILE A C 1
ATOM 1501 O O . ILE A 1 184 ? 6.307 12.218 10.777 1.00 82.00 184 ILE A O 1
ATOM 1505 N N . ASN A 1 185 ? 8.145 13.522 10.790 1.00 79.44 185 ASN A N 1
ATOM 1506 C CA . ASN A 1 185 ? 7.685 14.347 9.685 1.00 79.44 185 ASN A CA 1
ATOM 1507 C C . ASN A 1 185 ? 7.966 13.584 8.393 1.00 79.44 185 ASN A C 1
ATOM 1509 O O . ASN A 1 185 ? 9.074 13.621 7.854 1.00 79.44 185 ASN A O 1
ATOM 1513 N N . PHE A 1 186 ? 6.955 12.861 7.928 1.00 73.62 186 PHE A N 1
ATOM 1514 C CA . PHE A 1 186 ? 7.077 12.065 6.722 1.00 73.62 186 PHE A CA 1
ATOM 1515 C C . PHE A 1 186 ? 7.249 12.910 5.467 1.00 73.62 186 PHE A C 1
ATOM 1517 O O . PHE A 1 186 ? 7.647 12.350 4.462 1.00 73.62 186 PHE A O 1
ATOM 1524 N N . TYR A 1 187 ? 7.001 14.220 5.519 1.00 68.06 187 TYR A N 1
ATOM 1525 C CA . TYR A 1 187 ? 7.113 15.129 4.381 1.00 68.06 187 TYR A CA 1
ATOM 1526 C C . TYR A 1 187 ? 8.514 15.727 4.185 1.00 68.06 187 TYR A C 1
ATOM 1528 O O . TYR A 1 187 ? 8.732 16.484 3.240 1.00 68.06 187 TYR A O 1
ATOM 1536 N N . ASN A 1 188 ? 9.454 15.446 5.093 1.00 69.56 188 ASN A N 1
ATOM 1537 C CA . ASN A 1 188 ? 10.789 16.044 5.074 1.00 69.56 188 ASN A CA 1
ATOM 1538 C C . ASN A 1 188 ? 11.851 15.154 5.747 1.00 69.56 188 ASN A C 1
ATOM 1540 O O . ASN A 1 188 ? 12.777 15.659 6.387 1.00 69.56 188 ASN A O 1
ATOM 1544 N N . SER A 1 189 ? 11.687 13.828 5.679 1.00 68.88 189 SER A N 1
ATOM 1545 C CA . SER A 1 189 ? 12.653 12.891 6.260 1.00 68.88 189 SER A CA 1
ATOM 1546 C C . SER A 1 189 ? 13.534 12.281 5.176 1.00 68.88 189 SER A C 1
ATOM 1548 O O . SER A 1 189 ? 13.109 11.438 4.387 1.00 68.88 189 SER A O 1
ATOM 1550 N N . ASP A 1 190 ? 14.800 12.690 5.175 1.00 70.12 190 ASP A N 1
ATOM 1551 C CA . ASP A 1 190 ? 15.806 12.203 4.227 1.00 70.12 190 ASP A CA 1
ATOM 1552 C C . ASP A 1 190 ? 16.492 10.903 4.693 1.00 70.12 190 ASP A C 1
ATOM 1554 O O . ASP A 1 190 ? 17.371 10.381 4.000 1.00 70.12 190 ASP A O 1
ATOM 1558 N N . ASP A 1 191 ? 16.139 10.388 5.878 1.00 79.38 191 ASP A N 1
ATOM 1559 C CA . ASP A 1 191 ? 16.761 9.210 6.485 1.00 79.38 191 ASP A CA 1
ATOM 1560 C C . ASP A 1 191 ? 15.742 8.085 6.683 1.00 79.38 191 ASP A C 1
ATOM 1562 O O . ASP A 1 191 ? 14.956 8.066 7.631 1.00 79.38 191 ASP A O 1
ATOM 1566 N N . TRP A 1 192 ? 15.820 7.078 5.815 1.00 80.62 192 TRP A N 1
ATOM 1567 C CA . TRP A 1 192 ? 15.027 5.858 5.944 1.00 80.62 192 TRP A CA 1
ATOM 1568 C C . TRP A 1 192 ? 15.178 5.185 7.318 1.00 80.62 192 TRP A C 1
ATOM 1570 O O . TRP A 1 192 ? 14.222 4.616 7.840 1.00 80.62 192 TRP A O 1
ATOM 1580 N N . SER A 1 193 ? 16.353 5.288 7.947 1.00 82.06 193 SER A N 1
ATOM 1581 C CA . SER A 1 193 ? 16.598 4.721 9.279 1.00 82.06 193 SER A CA 1
ATOM 1582 C C . SER A 1 193 ? 15.794 5.444 10.358 1.00 82.06 193 SER A C 1
ATOM 1584 O O . SER A 1 193 ? 15.359 4.815 11.322 1.00 82.06 193 SER A O 1
ATOM 1586 N N . GLU A 1 194 ? 15.592 6.756 10.211 1.00 84.00 194 GLU A N 1
ATOM 1587 C CA . GLU A 1 194 ? 14.749 7.552 11.105 1.00 84.00 194 GLU A CA 1
ATOM 1588 C C . GLU A 1 194 ? 13.285 7.130 10.966 1.00 84.00 194 GLU A C 1
ATOM 1590 O O . GLU A 1 194 ? 12.629 6.863 11.976 1.00 84.00 194 GLU A O 1
ATOM 1595 N N . ILE A 1 195 ? 12.813 6.973 9.724 1.00 85.25 195 ILE A N 1
ATOM 1596 C CA . ILE A 1 195 ? 11.464 6.482 9.418 1.00 85.25 195 ILE A CA 1
ATOM 1597 C C . ILE A 1 195 ? 11.245 5.093 10.022 1.00 85.25 195 ILE A C 1
ATOM 1599 O O . ILE A 1 195 ? 10.296 4.882 10.781 1.00 85.25 195 ILE A O 1
ATOM 1603 N N . LEU A 1 196 ? 12.142 4.145 9.740 1.00 85.56 196 LEU A N 1
ATOM 1604 C CA . LEU A 1 196 ? 12.022 2.783 10.248 1.00 85.56 196 LEU A CA 1
ATOM 1605 C C . LEU A 1 196 ? 12.080 2.747 11.779 1.00 85.56 196 LEU A C 1
ATOM 1607 O O . LEU A 1 196 ? 11.293 2.038 12.408 1.00 85.56 196 LEU A O 1
ATOM 1611 N N . SER A 1 197 ? 12.991 3.508 12.389 1.00 86.25 197 SER A N 1
ATOM 1612 C CA . SER A 1 197 ? 13.140 3.572 13.844 1.00 86.25 197 SER A CA 1
ATOM 1613 C C . SER A 1 197 ? 11.890 4.149 14.506 1.00 86.25 197 SER A C 1
ATOM 1615 O O . SER A 1 197 ? 11.386 3.575 15.472 1.00 86.25 197 SER A O 1
ATOM 1617 N N . GLY A 1 198 ? 11.334 5.240 13.970 1.00 87.88 198 GLY A N 1
ATOM 1618 C CA . GLY A 1 198 ? 10.123 5.838 14.524 1.00 87.88 198 GLY A CA 1
ATOM 1619 C C . GLY A 1 198 ? 8.902 4.931 14.372 1.00 87.88 198 GLY A C 1
ATOM 1620 O O . GLY A 1 198 ? 8.176 4.764 15.353 1.00 87.88 198 GLY A O 1
ATOM 1621 N N . ILE A 1 199 ? 8.733 4.255 13.227 1.00 91.06 199 ILE A N 1
ATOM 1622 C CA . ILE A 1 199 ? 7.715 3.202 13.067 1.00 91.06 199 ILE A CA 1
ATOM 1623 C C . ILE A 1 199 ? 7.935 2.103 14.114 1.00 91.06 199 ILE A C 1
ATOM 1625 O O . ILE A 1 199 ? 7.053 1.830 14.924 1.00 91.06 199 ILE A O 1
ATOM 1629 N N . THR A 1 200 ? 9.132 1.519 14.171 1.00 90.62 200 THR A N 1
ATOM 1630 C CA . THR A 1 200 ? 9.441 0.384 15.056 1.00 90.62 200 THR A CA 1
ATOM 1631 C C . THR A 1 200 ? 9.202 0.715 16.528 1.00 90.62 200 THR A C 1
ATOM 1633 O O . THR A 1 200 ? 8.610 -0.082 17.253 1.00 90.62 200 THR A O 1
ATOM 1636 N N . MET A 1 201 ? 9.643 1.891 16.978 1.00 90.69 201 MET A N 1
ATOM 1637 C CA . MET A 1 201 ? 9.579 2.283 18.386 1.00 90.69 201 MET A CA 1
ATOM 1638 C C . MET A 1 201 ? 8.192 2.751 18.830 1.00 90.69 201 MET A C 1
ATOM 1640 O O . MET A 1 201 ? 7.890 2.663 20.020 1.00 90.69 201 MET A O 1
ATOM 1644 N N . LYS A 1 202 ? 7.372 3.296 17.922 1.00 93.56 202 LYS A N 1
ATOM 1645 C CA . LYS A 1 202 ? 6.126 3.991 18.291 1.00 93.56 202 LYS A CA 1
ATOM 1646 C C . LYS A 1 202 ? 4.860 3.364 17.718 1.00 93.56 202 LYS A C 1
ATOM 1648 O O . LYS A 1 202 ? 3.778 3.731 18.173 1.00 93.56 202 LYS A O 1
ATOM 1653 N N . GLN A 1 203 ? 4.965 2.387 16.812 1.00 93.94 203 GLN A N 1
ATOM 1654 C CA . GLN A 1 203 ? 3.784 1.745 16.226 1.00 93.94 203 GLN A CA 1
ATOM 1655 C C . GLN A 1 203 ? 2.850 1.138 17.272 1.00 93.94 203 GLN A C 1
ATOM 1657 O O . GLN A 1 203 ? 1.642 1.235 17.114 1.00 93.94 203 GLN A O 1
ATOM 1662 N N . GLN A 1 204 ? 3.386 0.572 18.362 1.00 93.44 204 GLN A N 1
ATOM 1663 C CA . GLN A 1 204 ? 2.560 -0.013 19.420 1.00 93.44 204 GLN A CA 1
ATOM 1664 C C . GLN A 1 204 ? 1.572 1.016 19.970 1.00 93.44 204 GLN A C 1
ATOM 1666 O O . GLN A 1 204 ? 0.376 0.757 20.002 1.00 93.44 204 GLN A O 1
ATOM 1671 N N . LYS A 1 205 ? 2.065 2.201 20.344 1.00 93.25 205 LYS A N 1
ATOM 1672 C CA . LYS A 1 205 ? 1.226 3.262 20.902 1.00 93.25 205 LYS A CA 1
ATOM 1673 C C . LYS A 1 205 ? 0.175 3.734 19.890 1.00 93.25 205 LYS A C 1
ATOM 1675 O O . LYS A 1 205 ? -0.974 3.933 20.259 1.00 93.25 205 LYS A O 1
ATOM 1680 N N . ALA A 1 206 ? 0.566 3.891 18.624 1.00 93.81 206 ALA A N 1
ATOM 1681 C CA . ALA A 1 206 ? -0.353 4.284 17.555 1.00 93.81 206 ALA A CA 1
ATOM 1682 C C . ALA A 1 206 ? -1.470 3.242 17.344 1.00 93.81 206 ALA A C 1
ATOM 1684 O O . ALA A 1 206 ? -2.634 3.597 17.194 1.00 93.81 206 ALA A O 1
ATOM 1685 N N . LEU A 1 207 ? -1.132 1.950 17.382 1.00 94.62 207 LEU A N 1
ATOM 1686 C CA . LEU A 1 207 ? -2.098 0.858 17.237 1.00 94.62 207 LEU A CA 1
ATOM 1687 C C . LEU A 1 207 ? -2.979 0.683 18.478 1.00 94.62 207 LEU A C 1
ATOM 1689 O O . LEU A 1 207 ? -4.139 0.310 18.336 1.00 94.62 207 LEU A O 1
ATOM 1693 N N . GLU A 1 208 ? -2.463 0.947 19.681 1.00 94.06 208 GLU A N 1
ATOM 1694 C CA . GLU A 1 208 ? -3.258 0.971 20.918 1.00 94.06 208 GLU A CA 1
ATOM 1695 C C . GLU A 1 208 ? -4.351 2.047 20.849 1.00 94.06 208 GLU A C 1
ATOM 1697 O O . GLU A 1 208 ? -5.479 1.788 21.247 1.00 94.06 208 GLU A O 1
ATOM 1702 N N . GLU A 1 209 ? -4.055 3.222 20.286 1.00 93.62 209 GLU A N 1
ATOM 1703 C CA . GLU A 1 209 ? -5.019 4.327 20.154 1.00 93.62 209 GLU A CA 1
ATOM 1704 C C . GLU A 1 209 ? -6.152 4.043 19.149 1.00 93.62 209 GLU A C 1
ATOM 1706 O O . GLU A 1 209 ? -7.256 4.582 19.271 1.00 93.62 209 GLU A O 1
ATOM 1711 N N . LEU A 1 210 ? -5.894 3.150 18.191 1.00 93.19 210 LEU A N 1
ATOM 1712 C CA . LEU A 1 210 ? -6.873 2.656 17.221 1.00 93.19 210 LEU A CA 1
ATOM 1713 C C . LEU A 1 210 ? -7.582 1.370 17.675 1.00 93.19 210 LEU A C 1
ATOM 1715 O O . LEU A 1 210 ? -8.341 0.802 16.896 1.00 93.19 210 LEU A O 1
ATOM 1719 N N . ASP A 1 211 ? -7.318 0.886 18.893 1.00 91.69 211 ASP A N 1
ATOM 1720 C CA . ASP A 1 211 ? -7.812 -0.404 19.396 1.00 91.69 211 ASP A CA 1
ATOM 1721 C C . ASP A 1 211 ? -7.404 -1.603 18.506 1.00 91.69 211 ASP A C 1
ATOM 1723 O O . ASP A 1 211 ? -8.059 -2.645 18.465 1.00 91.69 211 ASP A O 1
ATOM 1727 N N . LEU A 1 212 ? -6.279 -1.472 17.793 1.00 90.88 212 LEU A N 1
ATOM 1728 C CA . LEU A 1 212 ? -5.713 -2.488 16.898 1.00 90.88 212 LEU A CA 1
ATOM 1729 C C . LEU A 1 212 ? -4.548 -3.259 17.530 1.00 90.88 212 LEU A C 1
ATOM 1731 O O . LEU A 1 212 ? -4.090 -4.272 16.988 1.00 90.88 212 LEU A O 1
ATOM 1735 N N . TRP A 1 213 ? -4.056 -2.809 18.686 1.00 84.75 213 TRP A N 1
ATOM 1736 C CA . TRP A 1 213 ? -2.998 -3.512 19.399 1.00 84.75 213 TRP A CA 1
ATOM 1737 C C . TRP A 1 213 ? -3.471 -4.886 19.885 1.00 84.75 213 TRP A C 1
ATOM 1739 O O . TRP A 1 213 ? -4.488 -5.019 20.559 1.00 84.75 213 TRP A O 1
ATOM 1749 N N . GLY A 1 214 ? -2.713 -5.929 19.537 1.00 81.12 214 GLY A N 1
ATOM 1750 C CA . GLY A 1 214 ? -3.064 -7.327 19.820 1.00 81.12 214 GLY A CA 1
ATOM 1751 C C . GLY A 1 214 ? -3.760 -8.059 18.667 1.00 81.12 214 GLY A C 1
ATOM 1752 O O . GLY A 1 214 ? -3.869 -9.284 18.714 1.00 81.12 214 GLY A O 1
ATOM 1753 N N . PHE A 1 215 ? -4.133 -7.356 17.593 1.00 82.50 215 PHE A N 1
ATOM 1754 C CA . PHE A 1 215 ? -4.830 -7.921 16.431 1.00 82.50 215 PHE A CA 1
ATOM 1755 C C . PHE A 1 215 ? -3.916 -8.228 15.235 1.00 82.50 215 PHE A C 1
ATOM 1757 O O . PHE A 1 215 ? -4.368 -8.255 14.097 1.00 82.50 215 PHE A O 1
ATOM 1764 N N . ARG A 1 216 ? -2.617 -8.461 15.476 1.00 83.81 216 ARG A N 1
ATOM 1765 C CA . ARG A 1 216 ? -1.589 -8.715 14.436 1.00 83.81 216 ARG A CA 1
ATOM 1766 C C . ARG A 1 216 ? -1.481 -7.627 13.354 1.00 83.81 216 ARG A C 1
ATOM 1768 O O . ARG A 1 216 ? -0.837 -7.847 12.335 1.00 83.81 216 ARG A O 1
ATOM 1775 N N . ALA A 1 217 ? -2.073 -6.459 13.585 1.00 91.00 217 ALA A N 1
ATOM 1776 C CA . ALA A 1 217 ? -1.865 -5.293 12.750 1.00 91.00 217 ALA A CA 1
ATOM 1777 C C . ALA A 1 217 ? -0.465 -4.719 13.004 1.00 91.00 217 ALA A C 1
ATOM 1779 O O . ALA A 1 217 ? -0.003 -4.701 14.147 1.00 91.00 217 ALA A O 1
ATOM 1780 N N . HIS A 1 218 ? 0.199 -4.240 11.956 1.00 93.44 218 HIS A N 1
ATOM 1781 C CA . HIS A 1 218 ? 1.495 -3.572 12.070 1.00 93.44 218 HIS A CA 1
ATOM 1782 C C . HIS A 1 218 ? 1.567 -2.363 11.143 1.00 93.44 218 HIS A C 1
ATOM 1784 O O . HIS A 1 218 ? 0.945 -2.336 10.081 1.00 93.44 218 HIS A O 1
ATOM 1790 N N . ILE A 1 219 ? 2.329 -1.352 11.555 1.00 94.25 219 ILE A N 1
ATOM 1791 C CA . ILE A 1 219 ? 2.557 -0.165 10.732 1.00 94.25 219 ILE A CA 1
ATOM 1792 C C . ILE A 1 219 ? 3.820 -0.396 9.911 1.00 94.25 219 ILE A C 1
ATOM 1794 O O . ILE A 1 219 ? 4.858 -0.764 10.458 1.00 94.25 219 ILE A O 1
ATOM 1798 N N . ARG A 1 220 ? 3.746 -0.162 8.602 1.00 94.12 220 ARG A N 1
ATOM 1799 C CA . ARG A 1 220 ? 4.901 -0.234 7.698 1.00 94.12 220 ARG A CA 1
ATOM 1800 C C . ARG A 1 220 ? 4.735 0.712 6.520 1.00 94.12 220 ARG A C 1
ATOM 1802 O O . ARG A 1 220 ? 3.642 1.200 6.255 1.00 94.12 220 ARG A O 1
ATOM 1809 N N . LEU A 1 221 ? 5.812 0.933 5.775 1.00 91.81 221 LEU A N 1
ATOM 1810 C CA . LEU A 1 221 ? 5.707 1.547 4.453 1.00 91.81 221 LEU A CA 1
ATOM 1811 C C . LEU A 1 221 ? 5.160 0.527 3.436 1.00 91.81 221 LEU A C 1
ATOM 1813 O O . LEU A 1 221 ? 5.481 -0.666 3.550 1.00 91.81 221 LEU A O 1
ATOM 1817 N N . PRO A 1 222 ? 4.372 0.958 2.437 1.00 92.75 222 PRO A N 1
ATOM 1818 C CA . PRO A 1 222 ? 3.957 0.101 1.333 1.00 92.75 222 PRO A CA 1
ATOM 1819 C C . PRO A 1 222 ? 5.172 -0.375 0.529 1.00 92.75 222 PRO A C 1
ATOM 1821 O O . PRO A 1 222 ? 6.183 0.322 0.435 1.00 92.75 222 PRO A O 1
ATOM 1824 N N . GLU A 1 223 ? 5.075 -1.555 -0.070 1.00 92.19 223 GLU A N 1
ATOM 1825 C CA . GLU A 1 223 ? 5.999 -1.989 -1.116 1.00 92.19 223 GLU A CA 1
ATOM 1826 C C . GLU A 1 223 ? 5.776 -1.147 -2.382 1.00 92.19 223 GLU A C 1
ATOM 1828 O O . GLU A 1 223 ? 4.692 -0.605 -2.596 1.00 92.19 223 GLU A O 1
ATOM 1833 N N . ALA A 1 224 ? 6.763 -1.066 -3.273 1.00 90.06 224 ALA A N 1
ATOM 1834 C CA . ALA A 1 224 ? 6.689 -0.273 -4.501 1.00 90.06 224 ALA A CA 1
ATOM 1835 C C . ALA A 1 224 ? 5.466 -0.625 -5.368 1.00 90.06 224 ALA A C 1
ATOM 1837 O O . ALA A 1 224 ? 4.812 0.262 -5.922 1.00 90.06 224 ALA A O 1
ATOM 1838 N N . ILE A 1 225 ? 5.107 -1.912 -5.444 1.00 90.75 225 ILE A N 1
ATOM 1839 C CA . ILE A 1 225 ? 3.930 -2.358 -6.196 1.00 90.75 225 ILE A CA 1
ATOM 1840 C C . ILE A 1 225 ? 2.613 -1.976 -5.504 1.00 90.75 225 ILE A C 1
ATOM 1842 O O . ILE A 1 225 ? 1.659 -1.581 -6.169 1.00 90.75 225 ILE A O 1
ATOM 1846 N N . GLU A 1 226 ? 2.562 -2.020 -4.173 1.00 93.44 226 GLU A N 1
ATOM 1847 C CA . GLU A 1 226 ? 1.397 -1.587 -3.397 1.00 93.44 226 GLU A CA 1
ATOM 1848 C C . GLU A 1 226 ? 1.208 -0.082 -3.518 1.00 93.44 226 GLU A C 1
ATOM 1850 O O . GLU A 1 226 ? 0.109 0.381 -3.809 1.00 93.44 226 GLU A O 1
ATOM 1855 N N . TRP A 1 227 ? 2.297 0.676 -3.375 1.00 91.44 227 TRP A N 1
ATOM 1856 C CA . TRP A 1 227 ? 2.311 2.117 -3.573 1.00 91.44 227 TRP A CA 1
ATOM 1857 C C . TRP A 1 227 ? 1.786 2.469 -4.967 1.00 91.44 227 TRP A C 1
ATOM 1859 O O . TRP A 1 227 ? 0.936 3.344 -5.101 1.00 91.44 227 TRP A O 1
ATOM 1869 N N . ASN A 1 228 ? 2.197 1.733 -6.005 1.00 89.38 228 ASN A N 1
ATOM 1870 C CA . ASN A 1 228 ? 1.694 1.939 -7.361 1.00 89.38 228 ASN A CA 1
ATOM 1871 C C . ASN A 1 228 ? 0.183 1.704 -7.488 1.00 89.38 228 ASN A C 1
ATOM 1873 O O . ASN A 1 228 ? -0.513 2.474 -8.155 1.00 89.38 228 ASN A O 1
ATOM 1877 N N . LEU A 1 229 ? -0.346 0.665 -6.845 1.00 91.50 229 LEU A N 1
ATOM 1878 C CA . LEU A 1 229 ? -1.786 0.413 -6.823 1.00 91.50 229 LEU A CA 1
ATOM 1879 C C . LEU A 1 229 ? -2.546 1.525 -6.095 1.00 91.50 229 LEU A C 1
ATOM 1881 O O . LEU A 1 229 ? -3.581 1.987 -6.581 1.00 91.50 229 LEU A O 1
ATOM 1885 N N . LEU A 1 230 ? -2.014 1.992 -4.966 1.00 91.00 230 LEU A N 1
ATOM 1886 C CA . LEU A 1 230 ? -2.574 3.109 -4.207 1.00 91.00 230 LEU A CA 1
ATOM 1887 C C . LEU A 1 230 ? -2.511 4.415 -5.005 1.00 91.00 230 LEU A C 1
ATOM 1889 O O . LEU A 1 230 ? -3.487 5.163 -5.020 1.00 91.00 230 LEU A O 1
ATOM 1893 N N . ALA A 1 231 ? -1.444 4.640 -5.771 1.00 86.44 231 ALA A N 1
ATOM 1894 C CA . ALA A 1 231 ? -1.324 5.765 -6.691 1.00 86.44 231 ALA A CA 1
ATOM 1895 C C . ALA A 1 231 ? -2.381 5.732 -7.799 1.00 86.44 231 ALA A C 1
ATOM 1897 O O . ALA A 1 231 ? -3.043 6.739 -8.049 1.00 86.44 231 ALA A O 1
ATOM 1898 N N . ASN A 1 232 ? -2.632 4.568 -8.403 1.00 87.00 232 ASN A N 1
ATOM 1899 C CA . ASN A 1 232 ? -3.708 4.419 -9.387 1.00 87.00 232 ASN A CA 1
ATOM 1900 C C . ASN A 1 232 ? -5.103 4.628 -8.781 1.00 87.00 232 ASN A C 1
ATOM 1902 O O . ASN A 1 232 ? -6.005 5.113 -9.465 1.00 87.00 232 ASN A O 1
ATOM 1906 N N . ARG A 1 233 ? -5.293 4.245 -7.515 1.00 89.62 233 ARG A N 1
ATOM 1907 C CA . ARG A 1 233 ? -6.593 4.301 -6.840 1.00 89.62 233 ARG A CA 1
ATOM 1908 C C . ARG A 1 233 ? -6.924 5.680 -6.269 1.00 89.62 233 ARG A C 1
ATOM 1910 O O . ARG A 1 233 ? -8.058 6.132 -6.408 1.00 89.62 233 ARG A O 1
ATOM 1917 N N . PHE A 1 234 ? -5.962 6.317 -5.612 1.00 86.44 234 PHE A N 1
ATOM 1918 C CA . PHE A 1 234 ? -6.148 7.545 -4.835 1.00 86.44 234 PHE A CA 1
ATOM 1919 C C . PHE A 1 234 ? -5.417 8.757 -5.411 1.00 86.44 234 PHE A C 1
ATOM 1921 O O . PHE A 1 234 ? -5.619 9.867 -4.929 1.00 86.44 234 PHE A O 1
ATOM 1928 N N . GLY A 1 235 ? -4.581 8.572 -6.435 1.00 79.62 235 GLY A N 1
ATOM 1929 C CA . GLY A 1 235 ? -3.770 9.653 -6.986 1.00 79.62 235 GLY A CA 1
ATOM 1930 C C . GLY A 1 235 ? -2.575 10.023 -6.108 1.00 79.62 235 GLY A C 1
ATOM 1931 O O . GLY A 1 235 ? -2.246 11.201 -5.996 1.00 79.62 235 GLY A O 1
ATOM 1932 N N . TRP A 1 236 ? -1.959 9.039 -5.446 1.00 79.94 236 TRP A N 1
ATOM 1933 C CA . TRP A 1 236 ? -0.700 9.233 -4.721 1.00 79.94 236 TRP A CA 1
ATOM 1934 C C . TRP A 1 236 ? 0.463 9.619 -5.652 1.00 79.94 236 TRP A C 1
ATOM 1936 O O . TRP A 1 236 ? 0.485 9.261 -6.833 1.00 79.94 236 TRP A O 1
ATOM 1946 N N . GLY A 1 237 ? 1.424 10.350 -5.075 1.00 69.62 237 GLY A N 1
ATOM 1947 C CA . GLY A 1 237 ? 2.600 10.917 -5.738 1.00 69.62 237 GLY A CA 1
ATOM 1948 C C . GLY A 1 237 ? 2.349 12.289 -6.378 1.00 69.62 237 GLY A C 1
ATOM 1949 O O . GLY A 1 237 ? 1.418 12.452 -7.163 1.00 69.62 237 GLY A O 1
ATOM 1950 N N . SER A 1 238 ? 3.210 13.277 -6.094 1.00 65.00 238 SER A N 1
ATOM 1951 C CA . SER A 1 238 ? 3.197 14.599 -6.761 1.00 65.00 238 SER A CA 1
ATOM 1952 C C . SER A 1 238 ? 4.533 14.902 -7.448 1.00 65.00 238 SER A C 1
ATOM 1954 O O . SER A 1 238 ? 5.567 14.394 -7.009 1.00 65.00 238 SER A O 1
ATOM 1956 N N . PRO A 1 239 ? 4.565 15.672 -8.559 1.00 58.41 239 PRO A N 1
ATOM 1957 C CA . PRO A 1 239 ? 5.790 16.106 -9.244 1.00 58.41 239 PRO A CA 1
ATOM 1958 C C . PRO A 1 239 ? 6.859 16.628 -8.276 1.00 58.41 239 PRO A C 1
ATOM 1960 O O . PRO A 1 239 ? 6.539 17.371 -7.359 1.00 58.41 239 PRO A O 1
ATOM 1963 N N . GLY A 1 240 ? 8.115 16.208 -8.464 1.00 59.53 240 GLY A N 1
ATOM 1964 C CA . GLY A 1 240 ? 9.236 16.602 -7.598 1.00 59.53 240 GLY A CA 1
ATOM 1965 C C . GLY A 1 240 ? 9.360 15.874 -6.251 1.00 59.53 240 GLY A C 1
ATOM 1966 O O . GLY A 1 240 ? 10.422 15.959 -5.644 1.00 59.53 240 GLY A O 1
ATOM 1967 N N . GLU A 1 241 ? 8.342 15.126 -5.816 1.00 68.75 241 GLU A N 1
ATOM 1968 C CA . GLU A 1 241 ? 8.352 14.388 -4.543 1.00 68.75 241 GLU A CA 1
ATOM 1969 C C . GLU A 1 241 ? 8.839 12.939 -4.708 1.00 68.75 241 GLU A C 1
ATOM 1971 O O . GLU A 1 241 ? 8.691 12.335 -5.783 1.00 68.75 241 GLU A O 1
ATOM 1976 N N . TRP A 1 242 ? 9.419 12.406 -3.627 1.00 72.06 242 TRP A N 1
ATOM 1977 C CA . TRP A 1 242 ? 10.002 11.067 -3.543 1.00 72.06 242 TRP A CA 1
ATOM 1978 C C . TRP A 1 242 ? 9.431 10.271 -2.370 1.00 72.06 242 TRP A C 1
ATOM 1980 O O . TRP A 1 242 ? 9.787 10.546 -1.240 1.00 72.06 242 TRP A O 1
ATOM 1990 N N . ASP A 1 243 ? 8.622 9.250 -2.600 1.00 78.94 243 ASP A N 1
ATOM 1991 C CA . ASP A 1 243 ? 8.048 8.399 -1.566 1.00 78.94 243 ASP A CA 1
ATOM 1992 C C . ASP A 1 243 ? 8.941 7.194 -1.220 1.00 78.94 243 ASP A C 1
ATOM 1994 O O . ASP A 1 243 ? 9.272 6.367 -2.079 1.00 78.94 243 ASP A O 1
ATOM 1998 N N . TRP A 1 244 ? 9.305 7.056 0.055 1.00 84.69 244 TRP A N 1
ATOM 1999 C CA . TRP A 1 244 ? 9.953 5.856 0.583 1.00 84.69 244 TRP A CA 1
ATOM 2000 C C . TRP A 1 244 ? 9.018 4.643 0.517 1.00 84.69 244 TRP A C 1
ATOM 2002 O O . TRP A 1 244 ? 7.836 4.728 0.859 1.00 84.69 244 TRP A O 1
ATOM 2012 N N . THR A 1 245 ? 9.574 3.485 0.157 1.00 88.62 245 THR A N 1
ATOM 2013 C CA . THR A 1 245 ? 8.871 2.193 0.193 1.00 88.62 245 THR A CA 1
ATOM 2014 C C . THR A 1 245 ? 9.576 1.215 1.128 1.00 88.62 245 THR A C 1
ATOM 2016 O O . THR A 1 245 ? 10.677 1.480 1.616 1.00 88.62 245 THR A O 1
ATOM 2019 N N . SER A 1 246 ? 8.943 0.073 1.389 1.00 90.06 246 SER A N 1
ATOM 2020 C CA . SER A 1 246 ? 9.572 -1.069 2.064 1.00 90.06 246 SER A CA 1
ATOM 2021 C C . SER A 1 246 ? 10.195 -2.085 1.100 1.00 90.06 246 SER A C 1
ATOM 2023 O O . SER A 1 246 ? 10.699 -3.110 1.547 1.00 90.06 246 SER A O 1
ATOM 2025 N N . THR A 1 247 ? 10.183 -1.834 -0.215 1.00 87.81 247 THR A N 1
ATOM 2026 C CA . THR A 1 247 ? 10.813 -2.750 -1.173 1.00 87.81 247 THR A CA 1
ATOM 2027 C C . THR A 1 247 ? 12.331 -2.647 -1.077 1.00 87.81 247 THR A C 1
ATOM 2029 O O . THR A 1 247 ? 12.914 -1.602 -1.371 1.00 87.81 247 THR A O 1
ATOM 2032 N N . GLU A 1 248 ? 12.963 -3.754 -0.698 1.00 84.00 248 GLU A N 1
ATOM 2033 C CA . GLU A 1 248 ? 14.415 -3.897 -0.639 1.00 84.00 248 GLU A CA 1
ATOM 2034 C C . GLU A 1 248 ? 14.949 -4.560 -1.915 1.00 84.00 248 GLU A C 1
ATOM 2036 O O . GLU A 1 248 ? 14.328 -5.452 -2.500 1.00 84.00 248 GLU A O 1
ATOM 2041 N N . THR A 1 249 ? 16.125 -4.127 -2.352 1.00 81.31 249 THR A N 1
ATOM 2042 C CA . THR A 1 249 ? 16.913 -4.820 -3.374 1.00 81.31 249 THR A CA 1
ATOM 2043 C C . THR A 1 249 ? 17.683 -5.991 -2.768 1.00 81.31 249 THR A C 1
ATOM 2045 O O . THR A 1 249 ? 17.873 -6.082 -1.557 1.00 81.31 249 THR A O 1
ATOM 2048 N N . ASN A 1 250 ? 18.242 -6.848 -3.619 1.00 76.94 250 ASN A N 1
ATOM 2049 C CA . ASN A 1 250 ? 19.149 -7.917 -3.193 1.00 76.94 250 ASN A CA 1
ATOM 2050 C C . ASN A 1 250 ? 20.469 -7.408 -2.581 1.00 76.94 250 ASN A C 1
ATOM 2052 O O . ASN A 1 250 ? 21.209 -8.191 -1.985 1.00 76.94 250 ASN A O 1
ATOM 2056 N N . GLU A 1 251 ? 20.769 -6.113 -2.714 1.00 76.25 251 GLU A N 1
ATOM 2057 C CA . GLU A 1 251 ? 21.909 -5.448 -2.072 1.00 76.25 251 GLU A CA 1
ATOM 2058 C C . GLU A 1 251 ? 21.527 -4.779 -0.732 1.00 76.25 251 GLU A C 1
ATOM 2060 O O . GLU A 1 251 ? 22.351 -4.090 -0.131 1.00 76.25 251 GLU A O 1
ATOM 2065 N N . ASN A 1 252 ? 20.305 -5.018 -0.228 1.00 73.75 252 ASN A N 1
ATOM 2066 C CA . ASN A 1 252 ? 19.707 -4.384 0.958 1.00 73.75 252 ASN A CA 1
ATOM 2067 C C . ASN A 1 252 ? 19.562 -2.856 0.837 1.00 73.75 252 ASN A C 1
ATOM 2069 O O . ASN A 1 252 ? 19.553 -2.133 1.834 1.00 73.75 252 ASN A O 1
ATOM 2073 N N . GLU A 1 253 ? 19.477 -2.348 -0.390 1.00 75.44 253 GLU A N 1
ATOM 2074 C CA . GLU A 1 253 ? 19.161 -0.947 -0.658 1.00 75.44 253 GLU A CA 1
ATOM 2075 C C . GLU A 1 253 ? 17.649 -0.765 -0.825 1.00 75.44 253 GLU A C 1
ATOM 2077 O O . GLU A 1 253 ? 16.970 -1.648 -1.349 1.00 75.44 253 GLU A O 1
ATOM 2082 N N . ILE A 1 254 ? 17.125 0.387 -0.402 1.00 77.88 254 ILE A N 1
ATOM 2083 C CA . ILE A 1 254 ? 15.687 0.674 -0.402 1.00 77.88 254 ILE A CA 1
ATOM 2084 C C . ILE A 1 254 ? 15.260 1.328 -1.712 1.00 77.88 254 ILE A C 1
ATOM 2086 O O . ILE A 1 254 ? 15.887 2.281 -2.185 1.00 77.88 254 ILE A O 1
ATOM 2090 N N . VAL A 1 255 ? 14.151 0.847 -2.272 1.00 72.69 255 VAL A N 1
ATOM 2091 C CA . VAL A 1 255 ? 13.511 1.452 -3.439 1.00 72.69 255 VAL A CA 1
ATOM 2092 C C . VAL A 1 255 ? 12.727 2.695 -3.017 1.00 72.69 255 VAL A C 1
ATOM 2094 O O . VAL A 1 255 ? 11.924 2.669 -2.081 1.00 72.69 255 VAL A O 1
ATOM 2097 N N . VAL A 1 256 ? 12.933 3.784 -3.752 1.00 68.12 256 VAL A N 1
ATOM 2098 C CA . VAL A 1 256 ? 12.202 5.042 -3.584 1.00 68.12 256 VAL A CA 1
ATOM 2099 C C . VAL A 1 256 ? 11.436 5.363 -4.861 1.00 68.12 256 VAL A C 1
ATOM 2101 O O . VAL A 1 256 ? 11.954 5.177 -5.963 1.00 68.12 256 VAL A O 1
ATOM 2104 N N . MET A 1 257 ? 10.217 5.871 -4.714 1.00 68.12 257 MET A N 1
ATOM 2105 C CA . MET A 1 257 ? 9.305 6.208 -5.804 1.00 68.12 257 MET A CA 1
ATOM 2106 C C . MET A 1 257 ? 9.259 7.721 -6.018 1.00 68.12 257 MET A C 1
ATOM 2108 O O . MET A 1 257 ? 8.853 8.440 -5.127 1.00 68.12 257 MET A O 1
ATOM 2112 N N . GLY A 1 258 ? 9.634 8.256 -7.180 1.00 57.44 258 GLY A N 1
ATOM 2113 C CA . GLY A 1 258 ? 9.577 9.710 -7.398 1.00 57.44 258 GLY A CA 1
ATOM 2114 C C . GLY A 1 258 ? 9.825 10.137 -8.841 1.00 57.44 258 GLY A C 1
ATOM 2115 O O . GLY A 1 258 ? 10.259 9.329 -9.662 1.00 57.44 258 GLY A O 1
ATOM 2116 N N . LEU A 1 259 ? 9.557 11.416 -9.159 1.00 47.75 259 LEU A N 1
ATOM 2117 C CA . LEU A 1 259 ? 9.936 11.986 -10.466 1.00 47.75 259 LEU A CA 1
ATOM 2118 C C . LEU A 1 259 ? 11.274 12.716 -10.397 1.00 47.75 259 LEU A C 1
ATOM 2120 O O . LEU A 1 259 ? 11.521 13.530 -9.510 1.00 47.75 259 LEU A O 1
ATOM 2124 N N . PHE A 1 260 ? 12.080 12.514 -11.437 1.00 46.16 260 PHE A N 1
ATOM 2125 C CA . PHE A 1 260 ? 13.182 13.405 -11.769 1.00 46.16 260 PHE A CA 1
ATOM 2126 C C . PHE A 1 260 ? 12.664 14.666 -12.467 1.00 46.16 260 PHE A C 1
ATOM 2128 O O . PHE A 1 260 ? 12.053 14.589 -13.534 1.00 46.16 260 PHE A O 1
ATOM 2135 N N . ASP A 1 261 ? 13.032 15.828 -11.944 1.00 39.41 261 ASP A N 1
ATOM 2136 C CA . ASP A 1 261 ? 13.351 17.001 -12.760 1.00 39.41 261 ASP A CA 1
ATOM 2137 C C . ASP A 1 261 ? 14.857 16.883 -13.068 1.00 39.41 261 ASP A C 1
ATOM 2139 O O . ASP A 1 261 ? 15.661 16.690 -12.157 1.00 39.41 261 ASP A O 1
ATOM 2143 N N . ASP A 1 262 ? 15.290 16.580 -14.291 1.00 38.50 262 ASP A N 1
ATOM 2144 C CA . ASP A 1 262 ? 15.715 17.558 -15.296 1.00 38.50 262 ASP A CA 1
ATOM 2145 C C . ASP A 1 262 ? 16.451 16.760 -16.389 1.00 38.50 262 ASP A C 1
ATOM 2147 O O . ASP A 1 262 ? 17.118 15.803 -16.021 1.00 38.50 262 ASP A O 1
ATOM 2151 N N . LYS A 1 263 ? 16.369 17.157 -17.672 1.00 40.41 263 LYS A N 1
ATOM 2152 C CA . LYS A 1 263 ? 17.314 16.997 -18.830 1.00 40.41 263 LYS A CA 1
ATOM 2153 C C . LYS A 1 263 ? 18.414 15.898 -18.898 1.00 40.41 263 LYS A C 1
ATOM 2155 O O . LYS A 1 263 ? 19.288 15.964 -19.761 1.00 40.41 263 LYS A O 1
ATOM 2160 N N . ILE A 1 264 ? 18.396 14.884 -18.060 1.00 40.25 264 ILE A N 1
ATOM 2161 C CA . ILE A 1 264 ? 19.356 13.801 -17.916 1.00 40.25 264 ILE A CA 1
ATOM 2162 C C . ILE A 1 264 ? 18.486 12.579 -17.650 1.00 40.25 264 ILE A C 1
ATOM 2164 O O . ILE A 1 264 ? 17.560 12.648 -16.849 1.00 40.25 264 ILE A O 1
ATOM 2168 N N . ASN A 1 265 ? 18.740 11.520 -18.413 1.00 37.72 265 ASN A N 1
ATOM 2169 C CA . ASN A 1 265 ? 18.074 10.220 -18.389 1.00 37.72 265 ASN A CA 1
ATOM 2170 C C . ASN A 1 265 ? 17.397 9.883 -17.050 1.00 37.72 265 ASN A C 1
ATOM 2172 O O . ASN A 1 265 ? 18.008 10.029 -15.995 1.00 37.72 265 ASN A O 1
ATOM 2176 N N . SER A 1 266 ? 16.160 9.389 -17.115 1.00 36.47 266 SER A N 1
ATOM 2177 C CA . SER A 1 266 ? 15.424 8.796 -15.996 1.00 36.47 266 SER A CA 1
ATOM 2178 C C . SER A 1 266 ? 16.196 7.598 -15.416 1.00 36.47 266 SER A C 1
ATOM 2180 O O . SER A 1 266 ? 15.944 6.447 -15.772 1.00 36.47 266 SER A O 1
ATOM 2182 N N . GLU A 1 267 ? 17.194 7.864 -14.580 1.00 39.28 267 GLU A N 1
ATOM 2183 C CA . GLU A 1 267 ? 17.975 6.860 -13.864 1.00 39.28 267 GLU A CA 1
ATOM 2184 C C . GLU A 1 267 ? 17.358 6.630 -12.491 1.00 39.28 267 GLU A C 1
ATOM 2186 O O . GLU A 1 267 ? 17.191 7.568 -11.717 1.00 39.28 267 GLU A O 1
ATOM 2191 N N . PHE A 1 268 ? 17.090 5.371 -12.152 1.00 45.12 268 PHE A N 1
ATOM 2192 C CA . PHE A 1 268 ? 16.950 4.992 -10.753 1.00 45.12 268 PHE A CA 1
ATOM 2193 C C . PHE A 1 268 ? 18.264 5.312 -10.055 1.00 45.12 268 PHE A C 1
ATOM 2195 O O . PHE A 1 268 ? 19.349 4.992 -10.539 1.00 45.12 268 PHE A O 1
ATOM 2202 N N . LYS A 1 269 ? 18.157 5.938 -8.893 1.00 46.72 269 LYS A N 1
ATOM 2203 C CA . LYS A 1 269 ? 19.168 5.827 -7.850 1.00 46.72 269 LYS A CA 1
ATOM 2204 C C . LYS A 1 269 ? 18.417 5.094 -6.733 1.00 46.72 269 LYS A C 1
ATOM 2206 O O . LYS A 1 269 ? 17.307 5.489 -6.422 1.00 46.72 269 LYS A O 1
ATOM 2211 N N . LEU A 1 270 ? 18.897 4.002 -6.152 1.00 46.25 270 LEU A N 1
ATOM 2212 C CA . LEU A 1 270 ? 20.289 3.828 -5.769 1.00 46.25 270 LEU A CA 1
ATOM 2213 C C . LEU A 1 270 ? 20.614 4.927 -4.739 1.00 46.25 270 LEU A C 1
ATOM 2215 O O . LEU A 1 270 ? 21.683 5.529 -4.819 1.00 46.25 270 LEU A O 1
ATOM 2219 N N . VAL A 1 271 ? 19.643 5.375 -3.919 1.00 46.16 271 VAL A N 1
ATOM 2220 C CA . VAL A 1 271 ? 19.799 6.595 -3.112 1.00 46.16 271 VAL A CA 1
ATOM 2221 C C . VAL A 1 271 ? 20.637 6.284 -1.879 1.00 46.16 271 VAL A C 1
ATOM 2223 O O . VAL A 1 271 ? 20.138 6.118 -0.773 1.00 46.16 271 VAL A O 1
ATOM 2226 N N . SER A 1 272 ? 21.956 6.340 -2.046 1.00 40.62 272 SER A N 1
ATOM 2227 C CA . SER A 1 272 ? 22.851 6.634 -0.936 1.00 40.62 272 SER A CA 1
ATOM 2228 C C . SER A 1 272 ? 22.918 8.165 -0.739 1.00 40.62 272 SER A C 1
ATOM 2230 O O . SER A 1 272 ? 23.774 8.847 -1.304 1.00 40.62 272 SER A O 1
ATOM 2232 N N . LYS A 1 273 ? 22.023 8.725 0.087 1.00 40.38 273 LYS A N 1
ATOM 2233 C CA . LYS A 1 273 ? 22.275 9.938 0.908 1.00 40.38 273 LYS A CA 1
ATOM 2234 C C . LYS A 1 273 ? 22.358 11.357 0.284 1.00 40.38 273 LYS A C 1
ATOM 2236 O O . LYS A 1 273 ? 22.997 12.205 0.904 1.00 40.38 273 LYS A O 1
ATOM 2241 N N . GLN A 1 274 ? 21.784 11.699 -0.878 1.00 40.53 274 GLN A N 1
ATOM 2242 C CA . GLN A 1 274 ? 22.006 13.060 -1.445 1.00 40.53 274 GLN A CA 1
ATOM 2243 C C . GLN A 1 274 ? 20.798 13.879 -1.922 1.00 40.53 274 GLN A C 1
ATOM 2245 O O . GLN A 1 274 ? 21.004 14.894 -2.587 1.00 40.53 274 GLN A O 1
ATOM 2250 N N . ARG A 1 275 ? 19.558 13.539 -1.563 1.00 46.41 275 ARG A N 1
ATOM 2251 C CA . ARG A 1 275 ? 18.426 14.445 -1.823 1.00 46.41 275 ARG A CA 1
ATOM 2252 C C . ARG A 1 275 ? 17.738 14.860 -0.536 1.00 46.41 275 ARG A C 1
ATOM 2254 O O . ARG A 1 275 ? 17.823 14.147 0.454 1.00 46.41 275 ARG A O 1
ATOM 2261 N N . LYS A 1 276 ? 17.161 16.054 -0.599 1.00 49.41 276 LYS A N 1
ATOM 2262 C CA . LYS A 1 276 ? 16.265 16.616 0.398 1.00 49.41 276 LYS A CA 1
ATOM 2263 C C . LYS A 1 276 ? 14.863 16.536 -0.185 1.00 49.41 276 LYS A C 1
ATOM 2265 O O . LYS A 1 276 ? 14.747 16.730 -1.397 1.00 49.41 276 LYS A O 1
ATOM 2270 N N . ASP A 1 277 ? 13.879 16.248 0.654 1.00 53.72 277 ASP A N 1
ATOM 2271 C CA . ASP A 1 277 ? 12.441 16.229 0.341 1.00 53.72 277 ASP A CA 1
ATOM 2272 C C . ASP A 1 277 ? 11.923 14.850 -0.126 1.00 53.72 277 ASP A C 1
ATOM 2274 O O . ASP A 1 277 ? 11.393 14.682 -1.230 1.00 53.72 277 ASP A O 1
ATOM 2278 N N . PHE A 1 278 ? 12.084 13.841 0.738 1.00 55.97 278 PHE A N 1
ATOM 2279 C CA . PHE A 1 278 ? 11.359 12.575 0.618 1.00 55.97 278 PHE A CA 1
ATOM 2280 C C . PHE A 1 278 ? 10.068 12.585 1.448 1.00 55.97 278 PHE A C 1
ATOM 2282 O O . PHE A 1 278 ? 10.041 13.063 2.583 1.00 55.97 278 PHE A O 1
ATOM 2289 N N . LEU A 1 279 ? 9.023 12.017 0.856 1.00 66.06 279 LEU A N 1
ATOM 2290 C CA . LEU A 1 279 ? 7.752 11.658 1.446 1.00 66.06 279 LEU A CA 1
ATOM 2291 C C . LEU A 1 279 ? 7.770 10.213 1.970 1.00 66.06 279 LEU A C 1
ATOM 2293 O O . LEU A 1 279 ? 8.533 9.362 1.511 1.00 66.06 279 LEU A O 1
ATOM 2297 N N . ALA A 1 280 ? 6.899 9.899 2.919 1.00 72.69 280 ALA A N 1
ATOM 2298 C CA . ALA A 1 280 ? 6.553 8.526 3.258 1.00 72.69 280 ALA A CA 1
ATOM 2299 C C . ALA A 1 280 ? 5.077 8.460 3.644 1.00 72.69 280 ALA A C 1
ATOM 2301 O O . ALA A 1 280 ? 4.565 9.324 4.347 1.00 72.69 280 ALA A O 1
ATOM 2302 N N . GLN A 1 281 ? 4.383 7.415 3.211 1.00 83.38 281 GLN A N 1
ATOM 2303 C CA . GLN A 1 281 ? 2.981 7.215 3.571 1.00 83.38 281 GLN A CA 1
ATOM 2304 C C . GLN A 1 281 ? 2.829 5.832 4.193 1.00 83.38 281 GLN A C 1
ATOM 2306 O O . GLN A 1 281 ? 2.674 4.849 3.464 1.00 83.38 281 GLN A O 1
ATOM 2311 N N . PRO A 1 282 ? 2.946 5.724 5.531 1.00 86.06 282 PRO A N 1
ATOM 2312 C CA . PRO A 1 282 ? 2.745 4.464 6.223 1.00 86.06 282 PRO A CA 1
ATOM 2313 C C . PRO A 1 282 ? 1.327 3.935 6.021 1.00 86.06 282 PRO A C 1
ATOM 2315 O O . PRO A 1 282 ? 0.359 4.685 5.899 1.00 86.06 282 PRO A O 1
ATOM 2318 N N . ILE A 1 283 ? 1.211 2.617 6.051 1.00 93.38 283 ILE A N 1
ATOM 2319 C CA . ILE A 1 283 ? -0.050 1.888 6.045 1.00 93.38 283 ILE A CA 1
ATOM 2320 C C . ILE A 1 283 ? -0.118 0.994 7.281 1.00 93.38 283 ILE A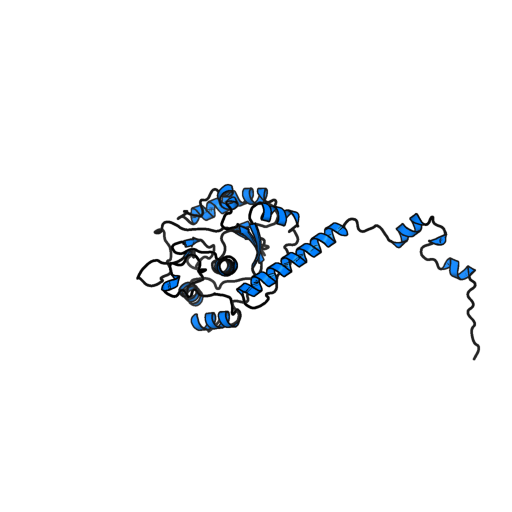 C 1
ATOM 2322 O O . ILE A 1 283 ? 0.911 0.589 7.830 1.00 93.38 283 ILE A O 1
ATOM 2326 N N . ILE A 1 284 ? -1.336 0.671 7.707 1.00 94.38 284 ILE A N 1
ATOM 2327 C CA . ILE A 1 284 ? -1.584 -0.377 8.699 1.00 94.38 284 ILE A CA 1
ATOM 2328 C C . ILE A 1 284 ? -1.897 -1.655 7.933 1.00 94.38 284 ILE A C 1
ATOM 2330 O O . ILE A 1 284 ? -2.883 -1.710 7.201 1.00 94.38 284 ILE A O 1
ATOM 2334 N N . ASP A 1 285 ? -1.067 -2.676 8.084 1.00 92.81 285 ASP A N 1
ATOM 2335 C CA . ASP A 1 285 ? -1.229 -3.959 7.411 1.00 92.81 285 ASP A CA 1
ATOM 2336 C C . ASP A 1 285 ? -1.896 -4.974 8.353 1.00 92.81 285 ASP A C 1
ATOM 2338 O O . ASP A 1 285 ? -1.465 -5.145 9.493 1.00 92.81 285 ASP A O 1
ATOM 2342 N N . PHE A 1 286 ? -2.960 -5.628 7.873 1.00 90.50 286 PHE A N 1
ATOM 2343 C CA . PHE A 1 286 ? -3.736 -6.646 8.595 1.00 90.50 286 PHE A CA 1
ATOM 2344 C C . PHE A 1 286 ? -3.445 -8.068 8.091 1.00 90.50 286 PHE A C 1
ATOM 2346 O O . PHE A 1 286 ? -4.209 -9.000 8.356 1.00 90.50 286 PHE A O 1
ATOM 2353 N N . SER A 1 287 ? -2.378 -8.256 7.316 1.00 84.31 287 SER A N 1
ATOM 2354 C CA . SER A 1 287 ? -1.937 -9.579 6.896 1.00 84.31 287 SER A CA 1
ATOM 2355 C C . SER A 1 287 ? -1.532 -10.414 8.108 1.00 84.31 287 SER A C 1
ATOM 2357 O O . SER A 1 287 ? -0.829 -9.979 9.020 1.00 84.31 287 SER A O 1
ATOM 2359 N N . LEU A 1 288 ? -2.012 -11.654 8.118 1.00 59.53 288 LEU A N 1
ATOM 2360 C CA . LEU A 1 288 ? -1.529 -12.665 9.039 1.00 59.53 288 LEU A CA 1
ATOM 2361 C C . LEU A 1 288 ? -0.090 -12.977 8.623 1.00 59.53 288 LEU A C 1
ATOM 2363 O O . LEU A 1 288 ? 0.104 -13.516 7.536 1.00 59.53 288 LEU A O 1
ATOM 2367 N N . GLU A 1 289 ? 0.901 -12.665 9.461 1.00 53.06 289 GLU A N 1
ATOM 2368 C CA . GLU A 1 289 ? 2.213 -13.303 9.324 1.00 53.06 289 GLU A CA 1
ATOM 2369 C C . GLU A 1 289 ? 1.979 -14.824 9.305 1.00 53.06 289 GLU A C 1
ATOM 2371 O O . GLU A 1 289 ? 1.474 -15.398 10.281 1.00 53.06 289 GLU A O 1
ATOM 2376 N N . THR 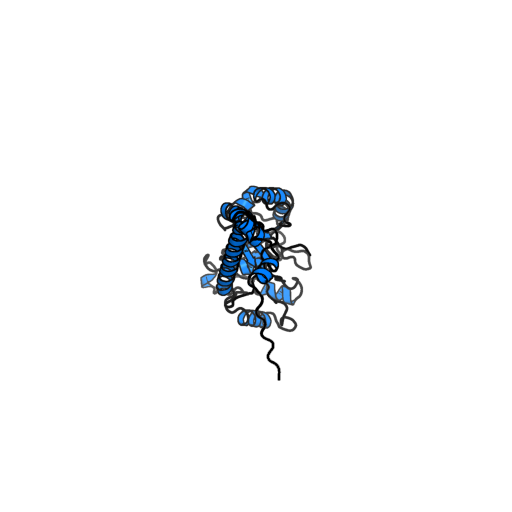A 1 290 ? 2.228 -15.443 8.148 1.00 39.41 290 THR A N 1
ATOM 2377 C CA . THR A 1 290 ? 2.210 -16.898 7.947 1.00 39.41 290 THR A CA 1
ATOM 2378 C C . THR A 1 290 ? 3.513 -17.517 8.405 1.00 39.41 290 THR A C 1
ATOM 2380 O O . THR A 1 290 ? 4.566 -16.978 7.997 1.00 39.41 290 THR A O 1
#

Sequence (290 aa):
MKELNFHLRADEVADLDPYNVRGKPVQQAAEDLLGDEPENGLEGAFNYVQETTLVVNEKLAWERVFGLRPEIGPLPPYFTHEMKEKLEENGFNFIYIPHLELENGWRGLSTAGYLSALQRDYPNWKALEYLPDIDRDNPNVPKNLSQTFWDDVERGNIPFPQLPGKWIAVEHRDGSFMEDHLGINFYNSDDWSEILSGITMKQQKALEELDLWGFRAHIRLPEAIEWNLLANRFGWGSPGEWDWTSTETNENEIVVMGLFDDKINSEFKLVSKQRKDFLAQPIIDFSLET

Radius of gyration: 28.31 Å; chains: 1; bounding box: 82×77×52 Å

pLDDT: mean 76.64, std 16.73, range [36.47, 96.56]

Secondary structure (DSSP, 8-state):
---------HHHHHTT-TT-GGGS-HHHHHHHHH-S--TTHHHHHHHHHHHHHHHHHHHHHHHHHHSS----PPPPTT--HHHHHHHHHTTEEEEEEPPB-TTTTTTT--HHHHHHHHHHHSTT---S----GGGTT-TTS-----HHHHHHHHTTSSPPP-B--EEEEEE-TT--HHHHHHT--TTS---HHHHHHHHHHHHHHHHHHTT-TTTT-EEEPPPHHHHHHHHHHH----TT-EEEEEEEPTTSPEEEEE---SSS-------SS--S-EEE--EEE-----

Foldseek 3Di:
DDDDDDPDDPVNVQVPPPQNLVVDDVVVSCCSVVDPDPPCVPQVVVFVVVQVVQQVVQQVLVCQQQVHRADADGDQPPDGPLLVVLLVVQQKDKHKQGFDPLVPPPPPDDLVRSVVVSCVRRVRHCQEDDDDPVCLQPQQDQGHDHSVVSVCCVVQQFPDDGCRMFIKIFGDPPGCLCCVQLVDPQFWDLDPVSVVVSQVVRQQVSCVSSVNRPLPKGKFFAARSRQRSCCSRPVDAGRPEKEWHPGATPVRDTFIDHDDDDDDDPDDDPDDGDDTTYGYTMMITNDDPD